Protein AF-X1JYK0-F1 (afdb_monomer)

Radius of gy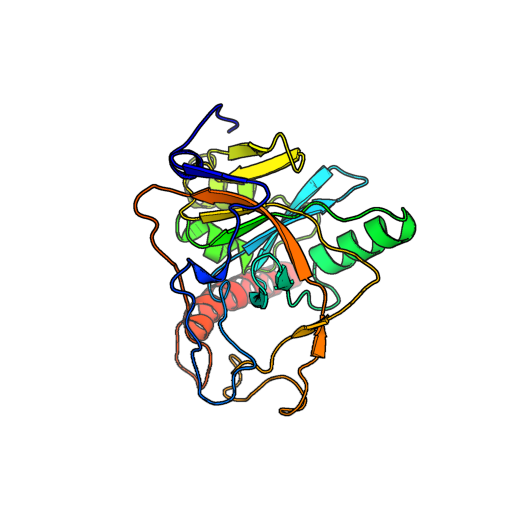ration: 17.12 Å; Cα contacts (8 Å, |Δi|>4): 524; chains: 1; bounding box: 46×38×53 Å

Mean predicted aligned error: 3.85 Å

Structure (mmCIF, N/CA/C/O backbone):
data_AF-X1JYK0-F1
#
_entry.id   AF-X1JYK0-F1
#
loop_
_atom_site.group_PDB
_atom_site.id
_atom_site.type_symbol
_atom_site.label_atom_id
_atom_site.label_alt_id
_atom_site.label_comp_id
_atom_site.label_asym_id
_atom_site.label_entity_id
_atom_site.label_seq_id
_atom_site.pdbx_PDB_ins_code
_atom_site.Cartn_x
_atom_site.Cartn_y
_atom_site.Cartn_z
_atom_site.occupancy
_atom_site.B_iso_or_equiv
_atom_site.auth_seq_id
_atom_site.auth_comp_id
_atom_site.auth_asym_id
_atom_site.auth_atom_id
_atom_site.pdbx_PDB_model_num
ATOM 1 N N . VAL A 1 1 ? -19.722 2.478 -3.191 1.00 94.94 1 VAL A N 1
ATOM 2 C CA . VAL A 1 1 ? -20.846 2.542 -2.230 1.00 94.94 1 VAL A CA 1
ATOM 3 C C . VAL A 1 1 ? -20.319 2.209 -0.849 1.00 94.94 1 VAL A C 1
ATOM 5 O O . VAL A 1 1 ? -19.571 1.251 -0.719 1.00 94.94 1 VAL A O 1
ATOM 8 N N . GLU A 1 2 ? -20.620 3.029 0.154 1.00 97.00 2 GLU A N 1
ATOM 9 C CA . GLU A 1 2 ? -20.173 2.766 1.526 1.00 97.00 2 GLU A CA 1
ATOM 10 C C . GLU A 1 2 ? -21.080 1.720 2.187 1.00 97.00 2 GLU A C 1
ATOM 12 O O . GLU A 1 2 ? -22.306 1.846 2.156 1.00 97.00 2 GLU A O 1
ATOM 17 N N . VAL A 1 3 ? -20.471 0.690 2.770 1.00 97.94 3 VAL A N 1
ATOM 18 C CA . VAL A 1 3 ? -21.125 -0.378 3.530 1.00 97.94 3 VAL A CA 1
ATOM 19 C C . VAL A 1 3 ? -20.568 -0.414 4.953 1.00 97.94 3 VAL A C 1
ATOM 21 O O . VAL A 1 3 ? -19.474 0.077 5.223 1.00 97.94 3 VAL A O 1
ATOM 24 N N . LYS A 1 4 ? -21.342 -0.971 5.889 1.00 95.81 4 LYS A N 1
ATOM 25 C CA . LYS A 1 4 ? -20.968 -1.002 7.315 1.00 95.81 4 LYS A CA 1
ATOM 26 C C . LYS A 1 4 ? -19.965 -2.100 7.667 1.00 95.81 4 LYS A C 1
ATOM 28 O O . LYS A 1 4 ? -19.311 -1.992 8.695 1.00 95.81 4 LYS A O 1
ATOM 33 N N . ASP A 1 5 ? -19.923 -3.160 6.868 1.00 95.50 5 ASP A N 1
ATOM 34 C CA . ASP A 1 5 ? -19.145 -4.372 7.113 1.00 95.50 5 ASP A CA 1
ATOM 35 C C . ASP A 1 5 ? -18.880 -5.083 5.773 1.00 95.50 5 ASP A C 1
ATOM 37 O O . ASP A 1 5 ? -19.474 -4.725 4.751 1.00 95.50 5 ASP A O 1
ATOM 41 N N . GLY A 1 6 ? -18.007 -6.086 5.767 1.00 96.25 6 GLY A N 1
ATOM 42 C CA . GLY A 1 6 ? -17.714 -6.910 4.601 1.00 96.25 6 GLY A CA 1
ATOM 43 C C . GLY A 1 6 ? -16.828 -8.110 4.933 1.00 96.25 6 GLY A C 1
ATOM 44 O O . GLY A 1 6 ? -16.271 -8.185 6.028 1.00 96.25 6 GLY A O 1
ATOM 45 N N . PRO A 1 7 ? -16.646 -9.051 3.989 1.00 97.75 7 PRO A N 1
ATOM 46 C CA . PRO A 1 7 ? -15.868 -10.269 4.226 1.00 97.75 7 PRO A CA 1
ATOM 47 C C . PRO A 1 7 ? -14.462 -10.023 4.789 1.00 97.75 7 PRO A C 1
ATOM 49 O O . PRO A 1 7 ? -13.966 -10.815 5.586 1.00 97.75 7 PRO A O 1
A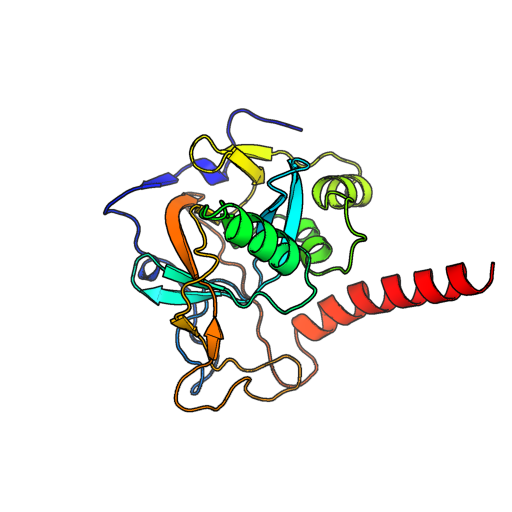TOM 52 N N . VAL A 1 8 ? -13.811 -8.916 4.414 1.00 98.12 8 VAL A N 1
ATOM 53 C CA . VAL A 1 8 ? -12.466 -8.586 4.908 1.00 98.12 8 VAL A CA 1
ATOM 54 C C . VAL A 1 8 ? -12.407 -8.370 6.427 1.00 98.12 8 VAL A C 1
ATOM 56 O O . VAL A 1 8 ? -11.336 -8.471 7.010 1.00 98.12 8 VAL A O 1
ATOM 59 N N . MET A 1 9 ? -13.533 -8.094 7.087 1.00 98.06 9 MET A N 1
ATOM 60 C CA . MET A 1 9 ? -13.602 -7.865 8.534 1.00 98.06 9 MET A CA 1
ATOM 61 C C . MET A 1 9 ? -13.903 -9.135 9.345 1.00 98.06 9 MET A C 1
ATOM 63 O O . MET A 1 9 ? -14.069 -9.051 10.562 1.00 98.06 9 MET A O 1
ATOM 67 N N . GLU A 1 10 ? -13.950 -10.319 8.720 1.00 98.31 10 GLU A N 1
ATOM 68 C CA . GLU A 1 10 ? -14.169 -11.583 9.440 1.00 98.31 10 GLU A CA 1
ATOM 69 C C . GLU A 1 10 ? -13.147 -11.823 10.565 1.00 98.31 10 GLU A C 1
ATOM 71 O O . GLU A 1 10 ? -13.486 -12.437 11.581 1.00 98.31 10 GLU A O 1
ATOM 76 N N . GLU A 1 11 ? -11.908 -11.355 10.385 1.00 98.19 11 GLU A N 1
ATOM 77 C CA . GLU A 1 11 ? -10.876 -11.305 11.415 1.00 98.19 11 GLU A CA 1
ATOM 78 C C . GLU A 1 11 ? -10.223 -9.920 11.469 1.00 98.19 11 GLU A C 1
ATOM 80 O O . GLU A 1 11 ? -9.710 -9.408 10.473 1.00 98.19 11 GLU A O 1
ATOM 85 N N . VAL A 1 12 ? -10.190 -9.348 12.674 1.00 98.44 12 VAL A N 1
ATOM 86 C CA . VAL A 1 12 ? -9.528 -8.076 12.980 1.00 98.44 12 VAL A CA 1
ATOM 87 C C . VAL A 1 12 ? -8.393 -8.345 13.964 1.00 98.44 12 VAL A C 1
ATOM 89 O O . VAL A 1 12 ? -8.617 -8.830 15.076 1.00 98.44 12 VAL A O 1
ATOM 92 N N . ILE A 1 13 ? -7.162 -8.060 13.549 1.00 98.38 13 ILE A N 1
ATOM 93 C CA . ILE A 1 13 ? -5.941 -8.310 14.321 1.00 98.38 13 ILE A CA 1
ATOM 94 C C . ILE A 1 13 ? -5.276 -6.967 14.613 1.00 98.38 13 ILE A C 1
ATOM 96 O O . ILE A 1 13 ? -4.903 -6.247 13.692 1.00 98.38 13 ILE A O 1
ATOM 100 N N . GLU A 1 14 ? -5.096 -6.632 15.889 1.00 96.50 14 GLU A N 1
ATOM 101 C CA . GLU A 1 14 ? -4.597 -5.322 16.323 1.00 96.50 14 GLU A CA 1
ATOM 102 C C . GLU A 1 14 ? -3.468 -5.436 17.355 1.00 96.50 14 GLU A C 1
ATOM 104 O O . GLU A 1 14 ? -3.300 -6.450 18.045 1.00 96.50 14 GLU A O 1
ATOM 109 N N . GLY A 1 15 ? -2.702 -4.350 17.484 1.00 89.44 15 GLY A N 1
ATOM 110 C CA . GLY A 1 15 ? -1.754 -4.154 18.576 1.00 89.44 15 GLY A CA 1
ATOM 111 C C . GLY A 1 15 ? -0.583 -5.135 18.540 1.00 89.44 15 GLY A C 1
ATOM 112 O O . GLY A 1 15 ? 0.180 -5.191 17.575 1.00 89.44 15 GLY A O 1
ATOM 113 N N . GLU A 1 16 ? -0.380 -5.878 19.626 1.00 94.19 16 GLU A N 1
ATOM 114 C CA . GLU A 1 16 ? 0.717 -6.849 19.752 1.00 94.19 16 GLU A CA 1
ATOM 115 C C . GLU A 1 16 ? 0.494 -8.132 18.950 1.00 94.19 16 GLU A C 1
ATOM 117 O O . GLU A 1 16 ? 1.460 -8.824 18.652 1.00 94.19 16 GLU A O 1
ATOM 122 N N . LYS A 1 17 ? -0.750 -8.421 18.550 1.00 97.44 17 LYS A N 1
ATOM 123 C CA . LYS A 1 17 ? -1.087 -9.627 17.781 1.00 97.44 17 LYS A CA 1
ATOM 124 C C . LYS A 1 17 ? -0.741 -9.515 16.297 1.00 97.44 17 LYS A C 1
ATOM 126 O O . LYS A 1 17 ? -0.772 -10.520 15.598 1.00 97.44 17 LYS A O 1
ATOM 131 N N . VAL A 1 18 ? -0.461 -8.308 15.803 1.00 98.31 18 VAL A N 1
ATOM 132 C CA . VAL A 1 18 ? -0.044 -8.105 14.412 1.00 98.31 18 VAL A CA 1
ATOM 133 C C . VAL A 1 18 ? 1.342 -8.706 14.216 1.00 98.31 18 VAL A C 1
ATOM 135 O O . VAL A 1 18 ? 2.300 -8.269 14.856 1.00 98.31 18 VAL A O 1
ATOM 138 N N . ASN A 1 19 ? 1.429 -9.667 13.299 1.00 98.50 19 ASN A N 1
ATOM 139 C CA . ASN A 1 19 ? 2.679 -10.260 12.857 1.00 98.50 19 ASN A CA 1
ATOM 140 C C . ASN A 1 19 ? 2.635 -10.560 11.350 1.00 98.50 19 ASN A C 1
ATOM 142 O O . ASN A 1 19 ? 1.937 -11.464 10.893 1.00 98.50 19 ASN A O 1
ATOM 146 N N . LEU A 1 20 ? 3.409 -9.815 10.561 1.00 98.44 20 LEU A N 1
ATOM 147 C CA . LEU A 1 20 ? 3.489 -9.996 9.112 1.00 98.44 20 LEU A CA 1
ATOM 148 C C . LEU A 1 20 ? 4.107 -11.340 8.705 1.00 98.44 20 LEU A C 1
ATOM 150 O O . LEU A 1 20 ? 3.857 -11.808 7.594 1.00 98.44 20 LEU A O 1
ATOM 154 N N . PHE A 1 21 ? 4.870 -11.994 9.586 1.00 98.00 21 PHE A N 1
ATOM 155 C CA . PHE A 1 21 ? 5.428 -13.318 9.308 1.00 98.00 21 PHE A CA 1
ATOM 156 C C . PHE A 1 21 ? 4.392 -14.448 9.335 1.00 98.00 21 PHE A C 1
ATOM 158 O O . PHE A 1 21 ? 4.719 -15.549 8.890 1.00 98.00 21 PHE A O 1
ATOM 165 N N . ASP A 1 22 ? 3.166 -14.182 9.799 1.00 96.81 22 ASP A N 1
ATOM 166 C CA . ASP A 1 22 ? 2.062 -15.150 9.786 1.00 96.81 22 ASP A CA 1
ATOM 167 C C . ASP A 1 22 ? 1.466 -15.337 8.379 1.00 96.81 22 ASP A C 1
ATOM 169 O O . ASP A 1 22 ? 0.736 -16.299 8.130 1.00 96.81 22 ASP A O 1
ATOM 173 N N . PHE A 1 23 ? 1.764 -14.429 7.441 1.00 97.06 23 PHE A N 1
ATOM 174 C CA . PHE A 1 23 ? 1.314 -14.530 6.054 1.00 97.06 23 PHE A CA 1
ATOM 175 C C . PHE A 1 23 ? 2.283 -15.371 5.215 1.00 97.06 23 PHE A C 1
ATOM 177 O O . PHE A 1 23 ? 3.501 -15.287 5.399 1.00 97.06 23 PHE A O 1
ATOM 184 N N . PRO A 1 24 ? 1.781 -16.132 4.223 1.00 96.12 24 PRO A N 1
ATOM 185 C CA . PRO A 1 24 ? 2.601 -16.987 3.365 1.00 96.12 24 PRO A CA 1
ATOM 186 C C . PRO A 1 24 ? 3.347 -16.184 2.280 1.00 96.12 24 PRO A C 1
ATOM 188 O O . PRO A 1 24 ? 3.445 -16.622 1.137 1.00 96.12 24 PRO A O 1
ATOM 191 N N . ALA A 1 25 ? 3.860 -15.000 2.624 1.00 96.88 25 ALA A N 1
ATOM 192 C CA . ALA A 1 25 ? 4.597 -14.132 1.718 1.00 96.88 25 ALA A CA 1
ATOM 193 C C . ALA A 1 25 ? 5.898 -14.824 1.268 1.00 96.88 25 ALA A C 1
ATOM 195 O O . ALA A 1 25 ? 6.762 -15.112 2.109 1.00 96.88 25 ALA A O 1
ATOM 196 N N . PRO A 1 26 ? 6.067 -15.105 -0.033 1.00 94.81 26 PRO A N 1
ATOM 197 C CA . PRO A 1 26 ? 7.236 -15.814 -0.519 1.00 94.81 26 PRO A CA 1
ATOM 198 C C . PRO A 1 26 ? 8.451 -14.887 -0.608 1.00 94.81 26 PRO A C 1
ATOM 200 O O . PRO A 1 26 ? 8.347 -13.673 -0.796 1.00 94.81 26 PRO A O 1
ATOM 203 N N . GLN A 1 27 ? 9.628 -15.494 -0.512 1.00 94.81 27 GLN A N 1
ATOM 204 C CA . GLN A 1 27 ? 10.824 -14.967 -1.152 1.00 94.81 27 GLN A CA 1
ATOM 205 C C . GLN A 1 27 ? 10.874 -15.604 -2.543 1.00 94.81 27 GLN A C 1
ATOM 207 O O . GLN A 1 27 ? 10.975 -16.827 -2.641 1.00 94.81 27 GLN A O 1
ATOM 212 N N . PHE A 1 28 ? 10.729 -14.811 -3.605 1.00 91.50 28 PHE A N 1
ATOM 213 C CA . PHE A 1 28 ? 10.549 -15.349 -4.956 1.00 91.50 28 PHE A CA 1
ATOM 214 C C . PHE A 1 28 ? 11.857 -15.870 -5.542 1.00 91.50 28 PHE A C 1
ATOM 216 O O . PHE A 1 28 ? 11.866 -16.900 -6.216 1.00 91.50 28 PHE A O 1
ATOM 223 N N . TYR A 1 29 ? 12.962 -15.180 -5.260 1.00 91.69 29 TYR A N 1
ATOM 224 C CA . TYR A 1 29 ? 14.260 -15.486 -5.836 1.00 91.69 29 TYR A CA 1
ATOM 225 C C . TYR A 1 29 ? 15.397 -15.472 -4.804 1.00 91.69 29 TYR A C 1
ATOM 227 O O . TYR A 1 29 ? 15.330 -14.762 -3.794 1.00 91.69 29 TYR A O 1
ATOM 235 N N . PRO A 1 30 ? 16.501 -16.203 -5.067 1.00 91.06 30 PRO A N 1
ATOM 236 C CA . PRO A 1 30 ? 17.581 -16.376 -4.095 1.00 91.06 30 PRO A CA 1
ATOM 237 C C . PRO A 1 30 ? 18.239 -15.083 -3.605 1.00 91.06 30 PRO A C 1
ATOM 239 O O . PRO A 1 30 ? 18.709 -15.048 -2.472 1.00 91.06 30 PRO A O 1
ATOM 242 N N . GLN A 1 31 ? 18.300 -14.037 -4.439 1.00 91.06 31 GLN A N 1
ATOM 243 C CA . GLN A 1 31 ? 18.947 -12.768 -4.075 1.00 91.06 31 GLN A CA 1
ATOM 244 C C . GLN A 1 31 ? 17.958 -11.679 -3.657 1.00 91.06 31 GLN A C 1
ATOM 246 O O . GLN A 1 31 ? 18.392 -10.550 -3.458 1.00 91.06 31 GLN A O 1
ATOM 251 N N . ASP A 1 32 ? 16.661 -11.978 -3.535 1.00 92.44 32 ASP A N 1
ATOM 252 C CA . ASP A 1 32 ? 15.701 -11.017 -2.989 1.00 92.44 32 ASP A CA 1
ATOM 253 C C . ASP A 1 32 ? 16.114 -10.606 -1.567 1.00 92.44 32 ASP A C 1
ATOM 255 O O . ASP A 1 32 ? 16.611 -11.418 -0.787 1.00 92.44 32 ASP A O 1
ATOM 259 N N . GLY A 1 33 ? 15.868 -9.347 -1.204 1.00 92.00 33 GLY A N 1
ATOM 260 C CA . GLY A 1 33 ? 16.187 -8.812 0.122 1.00 92.00 33 GLY A CA 1
ATOM 261 C C . GLY A 1 33 ? 15.403 -9.462 1.266 1.00 92.00 33 GLY A C 1
ATOM 262 O O . GLY A 1 33 ? 15.735 -9.249 2.430 1.00 92.00 33 GLY A O 1
ATOM 263 N N . GLY A 1 34 ? 14.360 -10.235 0.951 1.00 93.94 34 GLY A N 1
ATOM 264 C CA . GLY A 1 34 ? 13.536 -10.960 1.909 1.00 93.94 34 GLY A CA 1
ATOM 265 C C . GLY A 1 34 ? 12.216 -11.428 1.298 1.00 93.94 34 GLY A C 1
ATOM 266 O O . GLY A 1 34 ? 12.092 -11.575 0.084 1.00 93.94 34 GLY A O 1
ATOM 267 N N . ARG A 1 35 ? 11.221 -11.654 2.160 1.00 97.00 35 ARG A N 1
ATOM 268 C CA . ARG A 1 35 ? 9.859 -12.032 1.760 1.00 97.00 35 ARG A CA 1
ATOM 269 C C . ARG A 1 35 ? 9.071 -10.807 1.306 1.00 97.00 35 ARG A C 1
ATOM 271 O O . ARG A 1 35 ? 9.114 -9.774 1.972 1.00 97.00 35 ARG A O 1
ATOM 278 N N . PHE A 1 36 ? 8.324 -10.929 0.215 1.00 96.62 36 PHE A N 1
ATOM 279 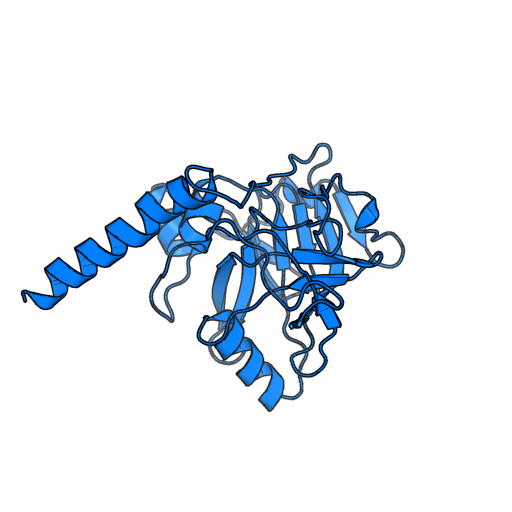C CA . PHE A 1 36 ? 7.514 -9.844 -0.336 1.00 96.62 36 PHE A CA 1
ATOM 280 C C . PHE A 1 36 ? 6.029 -10.125 -0.137 1.00 96.62 36 PHE A C 1
ATOM 282 O O . PHE A 1 36 ? 5.467 -11.033 -0.744 1.00 96.62 36 PHE A O 1
ATOM 289 N N . ILE A 1 37 ? 5.400 -9.332 0.733 1.00 97.38 37 ILE A N 1
ATOM 290 C CA . ILE A 1 37 ? 3.967 -9.431 1.029 1.00 97.38 37 ILE A CA 1
ATOM 291 C C . ILE A 1 37 ? 3.112 -8.793 -0.067 1.00 97.38 37 ILE A C 1
ATOM 293 O O . ILE A 1 37 ? 1.975 -9.199 -0.275 1.00 97.38 37 ILE A O 1
ATOM 297 N N . GLY A 1 38 ? 3.666 -7.813 -0.783 1.00 95.50 38 GLY A N 1
ATOM 298 C CA . GLY A 1 38 ? 2.991 -7.143 -1.884 1.00 95.50 38 GLY A CA 1
ATOM 299 C C . GLY A 1 38 ? 3.812 -7.239 -3.155 1.00 95.50 38 GLY A C 1
ATOM 300 O O . GLY A 1 38 ? 4.729 -6.451 -3.353 1.00 95.50 38 GLY A O 1
ATOM 301 N N . THR A 1 39 ? 3.481 -8.180 -4.033 1.00 93.69 39 THR A N 1
ATOM 302 C CA . THR A 1 39 ? 3.882 -8.105 -5.449 1.00 93.69 39 THR A CA 1
ATOM 303 C C . THR A 1 39 ? 2.674 -7.881 -6.348 1.00 93.69 39 THR A C 1
ATOM 305 O O . THR A 1 39 ? 2.777 -7.158 -7.332 1.00 93.69 39 THR A O 1
ATOM 308 N N . ALA A 1 40 ? 1.514 -8.428 -5.973 1.00 92.88 40 ALA A N 1
ATOM 309 C CA . ALA A 1 40 ? 0.221 -8.186 -6.605 1.00 92.88 40 ALA A CA 1
ATOM 310 C C . ALA A 1 40 ? -0.744 -7.512 -5.612 1.00 92.88 40 ALA A C 1
ATOM 312 O O . ALA A 1 40 ? -1.781 -8.058 -5.237 1.00 92.88 40 ALA A O 1
ATOM 313 N N . ALA A 1 41 ? -0.337 -6.341 -5.125 1.00 95.88 41 ALA A N 1
ATOM 314 C CA . ALA A 1 41 ? -1.022 -5.585 -4.084 1.00 95.88 41 ALA A CA 1
ATOM 315 C C . ALA A 1 41 ? -1.052 -4.097 -4.436 1.00 95.88 41 ALA A C 1
ATOM 317 O O . ALA A 1 41 ? -0.196 -3.615 -5.181 1.00 95.88 41 ALA A O 1
ATOM 318 N N . PHE A 1 42 ? -1.994 -3.358 -3.859 1.00 97.75 42 PHE A N 1
ATOM 319 C CA . PHE A 1 42 ? -2.058 -1.906 -4.006 1.00 97.75 42 PHE A CA 1
ATOM 320 C C . PHE A 1 42 ? -2.121 -1.203 -2.657 1.00 97.75 42 PHE A C 1
ATOM 322 O O . PHE A 1 42 ? -2.599 -1.750 -1.668 1.00 97.75 42 PHE A O 1
ATOM 329 N N . LEU A 1 43 ? -1.592 0.014 -2.618 1.00 98.62 43 LEU A N 1
ATOM 330 C CA . LEU A 1 43 ? -1.615 0.906 -1.475 1.00 98.62 43 LEU A CA 1
ATOM 331 C C . LEU A 1 43 ? -2.705 1.949 -1.690 1.00 98.62 43 LEU A C 1
ATOM 333 O O . LEU A 1 43 ? -2.702 2.657 -2.697 1.00 98.62 43 LEU A O 1
ATOM 337 N N . ILE A 1 44 ? -3.593 2.056 -0.715 1.00 98.75 44 ILE A N 1
ATOM 338 C CA . ILE A 1 44 ? -4.576 3.121 -0.610 1.00 98.75 44 ILE A CA 1
ATOM 339 C C . ILE A 1 44 ? -3.934 4.256 0.177 1.00 98.75 44 ILE A C 1
ATOM 341 O O . ILE A 1 44 ? -3.476 4.058 1.305 1.00 98.75 44 ILE A O 1
ATOM 345 N N . THR A 1 45 ? -3.918 5.440 -0.420 1.00 98.50 45 THR A N 1
ATOM 346 C CA . THR A 1 45 ? -3.508 6.697 0.213 1.00 98.50 45 THR A CA 1
ATOM 347 C C . THR A 1 45 ? -4.550 7.768 -0.073 1.00 98.50 45 THR A C 1
ATOM 349 O O . THR A 1 45 ? -5.385 7.615 -0.967 1.00 98.50 45 THR A O 1
ATOM 352 N N . GLN A 1 46 ? -4.511 8.863 0.679 1.00 98.19 46 GLN A N 1
ATOM 353 C CA . GLN A 1 46 ? -5.409 9.990 0.471 1.00 98.19 46 GLN A CA 1
ATOM 354 C C . GLN A 1 46 ? -4.625 11.297 0.471 1.00 98.19 46 GLN A C 1
ATOM 356 O O . GLN A 1 46 ? -3.718 11.478 1.278 1.00 98.19 46 GLN A O 1
ATOM 361 N N . ASP A 1 47 ? -4.978 12.210 -0.428 1.00 98.00 47 ASP A N 1
ATOM 362 C CA . ASP A 1 47 ? -4.447 13.563 -0.411 1.00 98.00 47 ASP A CA 1
ATOM 363 C C . ASP A 1 47 ? -4.927 14.306 0.852 1.00 98.00 47 ASP A C 1
ATOM 365 O O . ASP A 1 47 ? -6.140 14.396 1.074 1.00 98.00 47 ASP A O 1
ATOM 369 N N . PRO A 1 48 ? -4.021 14.862 1.679 1.00 97.62 48 PRO A N 1
ATOM 370 C CA . PRO A 1 48 ? -4.401 15.486 2.945 1.00 97.62 48 PRO A CA 1
ATOM 371 C C . PRO A 1 48 ? -5.140 16.821 2.786 1.00 97.62 48 PRO A C 1
ATOM 373 O O . PRO A 1 48 ? -5.691 17.321 3.766 1.00 97.62 48 PRO A O 1
ATOM 376 N N . GLU A 1 49 ? -5.115 17.426 1.597 1.00 96.69 49 GLU A N 1
ATOM 377 C CA . GLU A 1 49 ? -5.724 18.729 1.322 1.00 96.69 49 GLU A CA 1
ATOM 378 C C . GLU A 1 49 ? -7.073 18.573 0.617 1.00 96.69 49 GLU A C 1
ATOM 380 O O . GLU A 1 49 ? -8.026 19.269 0.963 1.00 96.69 49 GLU A O 1
ATOM 385 N N . THR A 1 50 ? -7.168 17.658 -0.354 1.00 96.50 50 THR A N 1
ATOM 386 C CA . THR A 1 50 ? -8.373 17.499 -1.188 1.00 96.50 50 THR A CA 1
ATOM 387 C C . THR A 1 50 ? -9.249 16.311 -0.796 1.00 96.50 50 THR A C 1
ATOM 389 O O . THR A 1 50 ? -10.414 16.257 -1.184 1.00 96.50 50 THR A O 1
ATOM 392 N N . GLY A 1 51 ? -8.715 15.342 -0.046 1.00 95.56 51 GLY A N 1
ATOM 393 C CA . GLY A 1 51 ? -9.400 14.077 0.234 1.00 95.56 51 GLY A CA 1
ATOM 394 C C . GLY A 1 51 ? -9.429 13.104 -0.954 1.00 95.56 51 GLY A C 1
ATOM 395 O O . GLY A 1 51 ? -10.069 12.051 -0.863 1.00 95.56 51 GLY A O 1
ATOM 396 N N . TRP A 1 52 ? -8.738 13.424 -2.056 1.00 96.88 52 TRP A N 1
ATOM 397 C CA . TRP A 1 52 ? -8.617 12.551 -3.226 1.00 96.88 52 TRP A CA 1
ATOM 398 C C . TRP A 1 52 ? -7.973 11.215 -2.843 1.00 96.88 52 TRP A C 1
ATOM 400 O O . TRP A 1 52 ? -6.928 11.178 -2.196 1.00 96.88 52 TRP A O 1
ATOM 410 N N . THR A 1 53 ? -8.622 10.116 -3.220 1.00 97.06 53 THR A N 1
ATOM 411 C CA . THR A 1 53 ? -8.150 8.754 -2.952 1.00 97.06 53 THR A CA 1
ATOM 412 C C . THR A 1 53 ? -7.259 8.284 -4.095 1.00 97.06 53 THR A C 1
ATOM 414 O O . THR A 1 53 ? -7.605 8.489 -5.250 1.00 97.06 53 THR A O 1
ATOM 417 N N . ASN A 1 54 ? -6.135 7.653 -3.760 1.00 97.81 54 ASN A N 1
ATOM 418 C CA . ASN A 1 54 ? -5.241 7.011 -4.719 1.00 97.81 54 ASN A CA 1
ATOM 419 C C . ASN A 1 54 ? -5.097 5.523 -4.389 1.00 97.81 54 ASN A C 1
ATOM 421 O O . ASN A 1 54 ? -4.748 5.177 -3.256 1.00 97.81 54 ASN A O 1
ATOM 425 N N . LEU A 1 55 ? -5.287 4.665 -5.391 1.00 97.75 55 LEU A N 1
ATOM 426 C CA . LEU A 1 55 ? -4.955 3.239 -5.355 1.00 97.75 55 LEU A CA 1
ATOM 427 C C . LEU A 1 55 ? -3.737 2.993 -6.247 1.00 97.75 55 LEU A C 1
ATOM 429 O O . LEU A 1 55 ? -3.855 2.847 -7.459 1.00 97.75 55 LEU A O 1
ATOM 433 N N . GLY A 1 56 ? -2.552 2.901 -5.644 1.00 96.62 56 GLY A N 1
ATOM 434 C CA . GLY A 1 56 ? -1.307 2.695 -6.386 1.00 96.62 56 GLY A CA 1
ATOM 435 C C . GLY A 1 56 ? -0.687 1.324 -6.143 1.00 96.62 56 GLY A C 1
ATOM 436 O O . GLY A 1 56 ? -0.523 0.897 -5.004 1.00 96.62 56 GLY A O 1
ATOM 437 N N . THR A 1 57 ? -0.276 0.637 -7.204 1.00 95.69 57 THR A N 1
ATOM 438 C CA . THR A 1 57 ? 0.474 -0.625 -7.095 1.00 95.69 57 THR A CA 1
ATOM 439 C C . THR A 1 57 ? 1.936 -0.347 -6.759 1.00 95.69 57 THR A C 1
ATOM 441 O O . THR A 1 57 ? 2.664 0.247 -7.558 1.00 95.69 57 THR A O 1
ATOM 444 N N . TYR A 1 58 ? 2.379 -0.804 -5.588 1.00 95.19 58 TYR A N 1
ATOM 445 C CA . TYR A 1 58 ? 3.759 -0.678 -5.118 1.00 95.19 58 TYR A CA 1
ATOM 446 C C . TYR A 1 58 ? 4.206 -2.000 -4.513 1.00 95.19 58 TYR A C 1
ATOM 448 O O . TYR A 1 58 ? 3.457 -2.617 -3.754 1.00 95.19 58 TYR A O 1
ATOM 456 N N . ARG A 1 59 ? 5.438 -2.423 -4.811 1.00 94.25 59 ARG A N 1
ATOM 457 C CA . ARG A 1 59 ? 5.987 -3.621 -4.174 1.00 94.25 59 ARG A CA 1
ATOM 458 C C . ARG A 1 59 ? 6.199 -3.393 -2.678 1.00 94.25 59 ARG A C 1
ATOM 460 O O . ARG A 1 59 ? 6.544 -2.278 -2.267 1.00 94.25 59 ARG A O 1
ATOM 467 N N . MET A 1 60 ? 6.019 -4.454 -1.894 1.00 97.38 60 MET A N 1
ATOM 468 C CA . MET A 1 60 ? 6.107 -4.409 -0.439 1.00 97.38 60 MET A CA 1
ATOM 469 C C . MET A 1 60 ? 6.910 -5.578 0.135 1.00 97.38 60 MET A C 1
ATOM 471 O O . MET A 1 60 ? 6.470 -6.727 0.060 1.00 97.38 60 MET A O 1
ATOM 475 N N . GLN A 1 61 ? 8.064 -5.287 0.736 1.00 97.31 61 GLN A N 1
ATOM 476 C CA . GLN A 1 61 ? 8.899 -6.264 1.444 1.00 97.31 61 GLN A CA 1
ATOM 477 C C . GLN A 1 61 ? 8.513 -6.328 2.924 1.00 97.31 61 GLN A C 1
ATOM 479 O O . GLN A 1 61 ? 8.359 -5.289 3.555 1.00 97.31 61 GLN A O 1
ATOM 484 N N . ILE A 1 62 ? 8.441 -7.514 3.523 1.00 98.25 62 ILE A N 1
ATOM 485 C CA . ILE A 1 62 ? 8.369 -7.648 4.985 1.00 98.25 62 ILE A CA 1
ATOM 486 C C . ILE A 1 62 ? 9.743 -7.306 5.576 1.00 98.25 62 ILE A C 1
ATOM 488 O O . ILE A 1 62 ? 10.723 -8.002 5.302 1.00 98.25 62 ILE A O 1
ATOM 492 N N . LEU A 1 63 ? 9.814 -6.243 6.380 1.00 97.50 63 LEU A N 1
ATOM 493 C CA . LEU A 1 63 ? 11.041 -5.811 7.061 1.00 97.50 63 LEU A CA 1
ATOM 494 C C . LEU A 1 63 ? 11.142 -6.374 8.484 1.00 97.50 63 LEU A C 1
ATOM 496 O O . LEU A 1 63 ? 12.244 -6.639 8.956 1.00 97.50 63 LEU A O 1
ATOM 500 N N . ASP A 1 64 ? 10.001 -6.525 9.155 1.00 97.88 64 ASP A N 1
ATOM 501 C CA . ASP A 1 64 ? 9.832 -7.109 10.491 1.00 97.88 64 ASP A CA 1
ATOM 502 C C . ASP A 1 64 ? 8.350 -7.472 10.717 1.00 97.88 64 ASP A C 1
ATOM 504 O O . ASP A 1 64 ? 7.540 -7.397 9.790 1.00 97.88 64 ASP A O 1
ATOM 508 N N . GLU A 1 65 ? 7.983 -7.855 11.942 1.00 98.19 65 GLU A N 1
ATOM 509 C CA . GLU A 1 65 ? 6.636 -8.279 12.339 1.00 98.19 65 GLU A CA 1
ATOM 510 C C . GLU A 1 65 ? 5.554 -7.232 12.041 1.00 98.19 65 GLU A C 1
ATOM 512 O O . GLU A 1 65 ? 4.383 -7.590 11.935 1.00 98.19 65 GLU A O 1
ATOM 517 N N . LYS A 1 66 ? 5.900 -5.943 11.931 1.00 98.12 66 LYS A N 1
ATOM 518 C CA . LYS A 1 66 ? 4.920 -4.848 11.805 1.00 98.12 66 LYS A CA 1
ATOM 519 C C . LYS A 1 66 ? 5.233 -3.860 10.690 1.00 98.12 66 LYS A C 1
ATOM 521 O O . LYS A 1 66 ? 4.494 -2.899 10.509 1.00 98.12 66 LYS A O 1
ATOM 526 N N . SER A 1 67 ? 6.298 -4.078 9.929 1.00 98.06 67 SER A N 1
ATOM 527 C CA . SER A 1 67 ? 6.762 -3.119 8.930 1.00 98.06 67 SER A CA 1
ATOM 528 C C . SER A 1 67 ? 6.840 -3.753 7.553 1.00 98.06 67 SER A C 1
ATOM 530 O O . SER A 1 67 ? 7.605 -4.695 7.334 1.00 98.06 67 SER A O 1
ATOM 532 N N . ALA A 1 68 ? 6.108 -3.179 6.600 1.00 98.38 68 ALA A N 1
ATOM 533 C CA . ALA A 1 68 ? 6.212 -3.523 5.188 1.00 98.38 68 ALA A CA 1
ATOM 534 C C . ALA A 1 68 ? 6.900 -2.379 4.427 1.00 98.38 68 ALA A C 1
ATOM 536 O O . ALA A 1 68 ? 6.350 -1.289 4.322 1.00 98.38 68 ALA A O 1
ATOM 537 N N . GLY A 1 69 ? 8.112 -2.588 3.915 1.00 97.56 69 GLY A N 1
ATOM 538 C CA . GLY A 1 69 ? 8.838 -1.605 3.110 1.00 97.56 69 GLY A CA 1
ATOM 539 C C . GLY A 1 69 ? 8.132 -1.392 1.780 1.00 97.56 69 GLY A C 1
ATOM 540 O O . GLY A 1 69 ? 7.969 -2.352 1.046 1.00 97.56 69 GLY A O 1
ATOM 541 N N . VAL A 1 70 ? 7.722 -0.164 1.466 1.00 97.19 70 VAL A N 1
ATOM 542 C CA . VAL A 1 70 ? 6.919 0.171 0.283 1.00 97.19 70 VAL A CA 1
ATOM 543 C C . VAL A 1 70 ? 7.760 0.960 -0.709 1.00 97.19 70 VAL A C 1
ATOM 545 O O . VAL A 1 70 ? 8.279 2.034 -0.389 1.00 97.19 70 VAL A O 1
ATOM 548 N N . GLN A 1 71 ? 7.858 0.472 -1.945 1.00 94.69 71 GLN A N 1
ATOM 549 C CA . GLN A 1 71 ? 8.598 1.173 -2.988 1.00 94.69 71 GLN A CA 1
ATOM 550 C C . GLN A 1 71 ? 7.726 2.205 -3.714 1.00 94.69 71 GLN A C 1
ATOM 552 O O . GLN A 1 71 ? 7.284 1.991 -4.841 1.00 94.69 71 GLN A O 1
ATOM 557 N N . ILE A 1 72 ? 7.533 3.369 -3.098 1.00 95.56 72 ILE A N 1
ATOM 558 C CA . ILE A 1 72 ? 6.922 4.515 -3.779 1.00 95.56 72 ILE A CA 1
ATOM 559 C C . ILE A 1 72 ? 7.964 5.129 -4.731 1.00 95.56 72 ILE A C 1
ATOM 561 O O . ILE A 1 72 ? 9.064 5.517 -4.324 1.00 95.56 72 ILE A O 1
ATOM 565 N N . ILE A 1 73 ? 7.655 5.148 -6.030 1.00 90.81 73 ILE A N 1
ATOM 566 C CA . ILE A 1 73 ? 8.525 5.714 -7.071 1.00 90.81 73 ILE A CA 1
ATOM 567 C C . ILE A 1 73 ? 8.223 7.207 -7.223 1.00 90.81 73 ILE A C 1
ATOM 569 O O . ILE A 1 73 ? 7.059 7.605 -7.228 1.00 90.81 73 ILE A O 1
ATOM 573 N N . LYS A 1 74 ? 9.274 8.015 -7.406 1.00 92.06 74 LYS A N 1
ATOM 574 C CA . LYS A 1 74 ? 9.145 9.458 -7.637 1.00 92.06 74 LYS A CA 1
ATOM 575 C C . LYS A 1 74 ? 8.196 9.771 -8.794 1.00 92.06 74 LYS A C 1
ATOM 577 O O . LYS A 1 74 ? 8.278 9.137 -9.847 1.00 92.06 74 LYS A O 1
ATOM 582 N N . GLY A 1 75 ? 7.334 10.765 -8.603 1.00 93.69 75 GLY A N 1
ATOM 583 C CA . GLY A 1 75 ? 6.349 11.200 -9.597 1.00 93.69 75 GLY A CA 1
ATOM 584 C C . GLY A 1 75 ? 5.085 10.339 -9.678 1.00 93.69 75 GLY A C 1
ATOM 585 O O . GLY A 1 75 ? 4.270 10.545 -10.574 1.00 93.69 75 GLY A O 1
ATOM 586 N N . LYS A 1 76 ? 4.901 9.367 -8.776 1.00 95.19 76 LYS A N 1
ATOM 587 C CA . LYS A 1 76 ? 3.612 8.681 -8.591 1.00 95.19 76 LYS A CA 1
ATOM 588 C C . LYS A 1 76 ? 2.715 9.487 -7.653 1.00 95.19 76 LYS A C 1
ATOM 590 O O . LYS A 1 76 ? 3.211 10.243 -6.829 1.00 95.19 76 LYS A O 1
ATOM 595 N N . HIS A 1 77 ? 1.401 9.293 -7.722 1.00 97.25 77 HIS A N 1
ATOM 596 C CA . HIS A 1 77 ? 0.447 10.023 -6.878 1.00 97.25 77 HIS A CA 1
ATOM 597 C C . HIS A 1 77 ? 0.780 9.941 -5.380 1.00 97.25 77 HIS A C 1
ATOM 599 O O . HIS A 1 77 ? 0.862 10.975 -4.721 1.00 97.25 77 HIS A O 1
ATOM 605 N N . ALA A 1 78 ? 1.099 8.747 -4.865 1.00 97.50 78 ALA A N 1
ATOM 606 C CA . ALA A 1 78 ? 1.509 8.594 -3.470 1.00 97.50 78 ALA A CA 1
ATOM 607 C C . ALA A 1 78 ? 2.810 9.347 -3.116 1.00 97.50 78 ALA A C 1
ATOM 609 O O . ALA A 1 78 ? 2.954 9.761 -1.975 1.00 97.50 78 ALA A O 1
ATOM 610 N N . ASP A 1 79 ? 3.736 9.571 -4.061 1.00 97.69 79 ASP A N 1
ATOM 611 C CA . ASP A 1 79 ? 4.949 10.386 -3.843 1.00 97.69 79 ASP A CA 1
ATOM 612 C C . ASP A 1 79 ? 4.585 11.863 -3.637 1.00 97.69 79 ASP A C 1
ATOM 614 O O . ASP A 1 79 ? 5.048 12.502 -2.694 1.00 97.69 79 ASP A O 1
ATOM 618 N N . PHE A 1 80 ? 3.677 12.391 -4.464 1.00 97.50 80 PHE A N 1
ATOM 619 C CA . PHE A 1 80 ? 3.170 13.754 -4.295 1.00 97.50 80 PHE A CA 1
ATOM 620 C C . PHE A 1 80 ? 2.418 13.924 -2.971 1.00 97.50 80 PHE A C 1
ATOM 622 O O . PHE A 1 80 ? 2.631 14.917 -2.272 1.00 97.50 80 PHE A O 1
ATOM 629 N N . MET A 1 81 ? 1.584 12.948 -2.595 1.00 98.00 81 MET A N 1
ATOM 630 C CA . MET A 1 81 ? 0.883 12.948 -1.306 1.00 98.00 81 MET A CA 1
ATOM 631 C C . MET A 1 81 ? 1.873 12.882 -0.133 1.00 98.00 81 MET A C 1
ATOM 633 O O . MET A 1 81 ? 1.749 13.660 0.814 1.00 98.00 81 MET A O 1
ATOM 637 N N . LEU A 1 82 ? 2.901 12.030 -0.218 1.00 97.94 82 LEU A N 1
ATOM 638 C CA . LEU A 1 82 ? 3.951 11.903 0.798 1.00 97.94 82 LEU A CA 1
ATOM 639 C C . LEU A 1 82 ? 4.638 13.251 1.066 1.00 97.94 82 LEU A C 1
ATOM 641 O O . LEU A 1 82 ? 4.812 13.643 2.220 1.00 97.94 82 LEU A O 1
ATOM 645 N N . GLU A 1 83 ? 4.973 14.002 0.013 1.00 98.12 83 GLU A N 1
ATOM 646 C CA . GLU A 1 83 ? 5.587 15.328 0.143 1.00 98.12 83 GLU A CA 1
ATOM 647 C C . GLU A 1 83 ? 4.650 16.364 0.789 1.00 98.12 83 GLU A C 1
ATOM 649 O O . GLU A 1 83 ? 5.119 17.249 1.511 1.00 98.12 83 GLU A O 1
ATOM 654 N N . LYS A 1 84 ? 3.327 16.258 0.604 1.00 98.38 84 LYS A N 1
ATOM 655 C CA . LYS A 1 84 ? 2.358 17.096 1.334 1.00 98.38 84 LYS A CA 1
ATOM 656 C C . LYS A 1 84 ? 2.343 16.754 2.826 1.00 98.38 84 LYS A C 1
ATOM 658 O O . LYS A 1 84 ? 2.529 17.646 3.654 1.00 98.38 84 LYS A O 1
ATOM 663 N N . TYR A 1 85 ? 2.231 15.472 3.177 1.00 98.56 85 TYR A N 1
ATOM 664 C CA . TYR A 1 85 ? 2.293 15.014 4.574 1.00 98.56 85 TYR A CA 1
ATOM 665 C C . TYR A 1 85 ? 3.599 15.420 5.266 1.00 98.56 85 TYR A C 1
ATOM 667 O O . TYR A 1 85 ? 3.583 15.885 6.409 1.00 98.56 85 TYR A O 1
ATOM 675 N N . LYS A 1 86 ? 4.721 15.351 4.542 1.00 98.12 86 LYS A N 1
ATOM 676 C CA . LYS A 1 86 ? 6.030 15.827 5.000 1.00 98.12 86 LYS A CA 1
ATOM 677 C C . LYS A 1 86 ? 6.022 17.303 5.378 1.00 98.12 86 LYS A C 1
ATOM 679 O O . LYS A 1 86 ? 6.479 17.655 6.462 1.00 98.12 86 LYS A O 1
ATOM 684 N N . LYS A 1 87 ? 5.486 18.168 4.509 1.00 98.31 87 LYS A N 1
ATOM 685 C CA . LYS A 1 87 ? 5.367 19.615 4.769 1.00 98.31 87 LYS A CA 1
ATOM 686 C C . LYS A 1 87 ? 4.478 19.908 5.975 1.00 98.31 87 LYS A C 1
ATOM 688 O O . LYS A 1 87 ? 4.721 20.875 6.689 1.00 98.31 87 LYS A O 1
ATOM 693 N N . MET A 1 88 ? 3.476 19.064 6.214 1.00 98.00 88 MET A N 1
ATOM 694 C CA . MET A 1 88 ? 2.584 19.162 7.370 1.00 98.00 88 MET A CA 1
ATOM 695 C C . MET A 1 88 ? 3.185 18.584 8.659 1.00 98.00 88 MET A C 1
ATOM 697 O O . MET A 1 88 ? 2.586 18.754 9.719 1.00 98.00 88 MET A O 1
ATOM 701 N N . GLY A 1 89 ? 4.319 17.878 8.588 1.00 98.06 89 GLY A N 1
ATOM 702 C CA . GLY A 1 89 ? 4.899 17.170 9.730 1.00 98.06 89 GLY A CA 1
ATOM 703 C C . GLY A 1 89 ? 4.000 16.050 10.266 1.00 98.06 89 GLY A C 1
ATOM 704 O O . GLY A 1 89 ? 3.982 15.807 11.470 1.00 98.06 89 GLY A O 1
ATOM 705 N N . LYS A 1 90 ? 3.212 15.405 9.395 1.00 98.25 90 LYS A N 1
ATOM 706 C CA . LYS A 1 90 ? 2.264 14.343 9.760 1.00 98.25 90 LYS A CA 1
ATOM 707 C C . LYS A 1 90 ? 2.658 13.015 9.125 1.00 98.25 90 LYS A C 1
ATOM 709 O O . LYS A 1 90 ? 3.167 12.989 8.008 1.00 98.25 90 LYS A O 1
ATOM 714 N N . MET A 1 91 ? 2.357 11.919 9.817 1.00 98.44 91 MET A N 1
ATOM 715 C CA . MET A 1 91 ? 2.372 10.589 9.207 1.00 98.44 91 MET A CA 1
ATOM 716 C C . MET A 1 91 ? 1.269 10.501 8.148 1.00 98.44 91 MET A C 1
ATOM 718 O O . MET A 1 91 ? 0.200 11.093 8.319 1.00 98.44 91 MET A O 1
ATOM 722 N N . MET A 1 92 ? 1.528 9.777 7.062 1.00 98.69 92 MET A N 1
ATOM 723 C CA . MET A 1 92 ? 0.555 9.543 5.995 1.00 98.69 92 MET A CA 1
ATOM 724 C C . MET A 1 92 ? -0.249 8.275 6.305 1.00 98.69 92 MET A C 1
ATOM 726 O O . MET A 1 92 ? 0.347 7.195 6.296 1.00 98.69 92 MET A O 1
ATOM 730 N N . PRO A 1 93 ? -1.570 8.352 6.555 1.00 98.69 93 PRO A N 1
ATOM 731 C CA . PRO A 1 93 ? -2.412 7.166 6.652 1.00 98.69 93 PRO A CA 1
ATOM 732 C C . PRO A 1 93 ? -2.332 6.363 5.357 1.00 98.69 93 PRO A C 1
ATOM 734 O O . PRO A 1 93 ? -2.407 6.925 4.261 1.00 98.69 93 PRO A O 1
ATOM 737 N N . ALA A 1 94 ? -2.174 5.052 5.484 1.00 98.75 94 ALA A N 1
ATOM 738 C CA . ALA A 1 94 ? -2.059 4.169 4.338 1.00 98.75 94 ALA A CA 1
ATOM 739 C C . ALA A 1 94 ? -2.613 2.777 4.655 1.00 98.75 94 ALA A C 1
ATOM 741 O O . ALA A 1 94 ? -2.540 2.304 5.793 1.00 98.75 94 ALA A O 1
ATOM 742 N N . ALA A 1 95 ? -3.146 2.112 3.633 1.00 98.81 95 ALA A N 1
ATOM 743 C CA . ALA A 1 95 ? -3.612 0.736 3.742 1.00 98.81 95 ALA A CA 1
ATOM 744 C C . ALA A 1 95 ? -3.152 -0.092 2.540 1.00 98.81 95 ALA A C 1
ATOM 746 O O . ALA A 1 95 ? -3.436 0.261 1.398 1.00 98.81 95 ALA A O 1
ATOM 747 N N . ALA A 1 96 ? -2.434 -1.185 2.780 1.00 98.69 96 ALA A N 1
ATOM 748 C CA . ALA A 1 96 ? -2.033 -2.117 1.732 1.00 98.69 96 ALA A CA 1
ATOM 749 C C . ALA A 1 96 ? -3.083 -3.216 1.577 1.00 98.69 96 ALA A C 1
ATOM 751 O O . ALA A 1 96 ? -3.407 -3.894 2.548 1.00 98.69 96 ALA A O 1
ATOM 752 N N . VAL A 1 97 ? -3.580 -3.420 0.362 1.00 98.69 97 VAL A N 1
ATOM 753 C CA . VAL A 1 97 ? -4.562 -4.453 0.028 1.00 98.69 97 VAL A CA 1
ATOM 754 C C . VAL A 1 97 ? -3.869 -5.576 -0.732 1.00 98.69 97 VAL A C 1
ATOM 756 O O . VAL A 1 97 ? -3.349 -5.360 -1.829 1.00 98.69 97 VAL A O 1
ATOM 759 N N . VAL A 1 98 ? -3.875 -6.777 -0.155 1.00 97.94 98 VAL A N 1
ATOM 760 C CA . VAL A 1 98 ? -3.322 -7.995 -0.758 1.00 97.94 98 VAL A CA 1
ATOM 761 C C . VAL A 1 98 ? -4.479 -8.937 -1.061 1.00 97.94 98 VAL A C 1
ATOM 763 O O . VAL A 1 98 ? -5.079 -9.507 -0.153 1.00 97.94 98 VAL A O 1
ATOM 766 N N . GLY A 1 99 ? -4.793 -9.085 -2.347 1.00 95.75 99 GLY A N 1
ATOM 767 C CA . GLY A 1 99 ? -5.952 -9.843 -2.812 1.00 95.75 99 GLY A CA 1
ATOM 768 C C . GLY A 1 99 ? -7.260 -9.048 -2.723 1.00 95.75 99 GLY A C 1
ATOM 769 O O . GLY A 1 99 ? -7.681 -8.584 -1.665 1.00 95.75 99 GLY A O 1
ATOM 770 N N . CYS A 1 100 ? -7.914 -8.897 -3.868 1.00 93.94 100 CYS A N 1
ATOM 771 C CA . CYS A 1 100 ? -9.260 -8.354 -4.024 1.00 93.94 100 CYS A CA 1
ATOM 772 C C . CYS A 1 100 ? -9.804 -8.854 -5.374 1.00 93.94 100 CYS A C 1
ATOM 774 O O . CYS A 1 100 ? -9.161 -9.672 -6.035 1.00 93.94 100 CYS A O 1
ATOM 776 N N . ASP A 1 101 ? -10.954 -8.348 -5.814 1.00 90.25 101 ASP A N 1
ATOM 777 C CA . ASP A 1 101 ? -11.395 -8.542 -7.197 1.00 90.25 101 ASP A CA 1
ATOM 778 C C . ASP A 1 101 ? -10.285 -8.080 -8.177 1.00 90.25 101 ASP A C 1
ATOM 780 O O . ASP A 1 101 ? -9.775 -6.963 -8.009 1.00 90.25 101 ASP A O 1
ATOM 784 N N . PRO A 1 102 ? -9.921 -8.902 -9.188 1.00 90.19 102 PRO A N 1
ATOM 785 C CA . PRO A 1 102 ? -8.890 -8.602 -10.183 1.00 90.19 102 PRO A CA 1
ATOM 786 C C . PRO A 1 102 ? -8.952 -7.206 -10.813 1.00 90.19 102 PRO A C 1
ATOM 788 O O . PRO A 1 102 ? -7.897 -6.638 -11.101 1.00 90.19 102 PRO A O 1
ATOM 791 N N . VAL A 1 103 ? -10.146 -6.625 -11.001 1.00 93.25 103 VAL A N 1
ATOM 792 C CA . VAL A 1 103 ? -10.280 -5.279 -11.590 1.00 93.25 103 VAL A CA 1
ATOM 793 C C . VAL A 1 103 ? -9.618 -4.216 -10.707 1.00 93.25 103 VAL A C 1
ATOM 795 O O . VAL A 1 103 ? -9.018 -3.283 -11.234 1.00 93.25 103 VAL A O 1
ATOM 798 N N . ASN A 1 104 ? -9.632 -4.383 -9.379 1.00 94.12 104 ASN A N 1
ATOM 799 C CA . ASN A 1 104 ? -8.970 -3.451 -8.460 1.00 94.12 104 ASN A CA 1
ATOM 800 C C . ASN A 1 104 ? -7.462 -3.408 -8.713 1.00 94.12 104 ASN A C 1
ATOM 802 O O . ASN A 1 104 ? -6.905 -2.330 -8.895 1.00 94.12 104 ASN A O 1
ATOM 806 N N . PHE A 1 105 ? -6.817 -4.578 -8.776 1.00 92.44 105 PHE A N 1
ATOM 807 C CA . PHE A 1 105 ? -5.378 -4.673 -9.034 1.00 92.44 105 PHE A CA 1
ATOM 808 C C . PHE A 1 105 ? -5.006 -4.158 -10.434 1.00 92.44 105 PHE A C 1
ATOM 810 O O . PHE A 1 105 ? -3.973 -3.516 -10.640 1.00 92.44 105 PHE A O 1
ATOM 817 N N . PHE A 1 106 ? -5.864 -4.430 -11.415 1.00 92.31 106 PHE A N 1
ATOM 818 C CA . PHE A 1 106 ? -5.671 -3.971 -12.783 1.00 92.31 106 PHE A CA 1
ATOM 819 C C . PHE A 1 106 ? -5.717 -2.437 -12.889 1.00 92.31 106 PHE A C 1
ATOM 821 O O . PHE A 1 106 ? -4.799 -1.816 -13.432 1.00 92.31 106 PHE A O 1
ATOM 828 N N . VAL A 1 107 ? -6.737 -1.804 -12.304 1.00 94.44 107 VAL A N 1
ATOM 829 C CA . VAL A 1 107 ? -6.864 -0.340 -12.305 1.00 94.44 107 VAL A CA 1
ATOM 830 C C . VAL A 1 107 ? -5.773 0.309 -11.455 1.00 94.44 107 VAL A C 1
ATOM 832 O O . VAL A 1 107 ? -5.144 1.257 -11.918 1.00 94.44 107 VAL A O 1
ATOM 835 N N . SER A 1 108 ? -5.444 -0.239 -10.280 1.00 94.50 108 SER A N 1
ATOM 836 C CA . SER A 1 108 ? -4.395 0.312 -9.407 1.00 94.50 108 SER A CA 1
ATOM 837 C C . SER A 1 108 ? -2.988 0.262 -10.009 1.00 94.50 108 SER A C 1
ATOM 839 O O . SER A 1 108 ? -2.036 0.833 -9.470 1.00 94.50 108 SER A O 1
ATOM 841 N N . SER A 1 109 ? -2.792 -0.513 -11.075 1.00 92.44 109 SER A N 1
ATOM 842 C CA . SER A 1 109 ? -1.533 -0.605 -11.825 1.00 92.44 109 SER A CA 1
ATOM 843 C C . SER A 1 109 ? -1.572 0.185 -13.140 1.00 92.44 109 SER A C 1
ATOM 845 O O . SER A 1 109 ? -0.608 0.148 -13.912 1.00 92.44 109 SER A O 1
ATOM 847 N N . THR A 1 110 ? -2.660 0.913 -13.404 1.00 91.75 110 THR A N 1
ATOM 848 C CA . THR A 1 110 ? -2.844 1.774 -14.578 1.00 91.75 110 THR A CA 1
ATOM 849 C C . THR A 1 110 ? -2.443 3.217 -14.261 1.00 91.75 110 THR A C 1
ATOM 851 O O . THR A 1 110 ? -2.525 3.671 -13.123 1.00 91.75 110 THR A O 1
ATOM 854 N N . LEU A 1 111 ? -1.969 3.960 -15.266 1.00 87.12 111 LEU A N 1
ATOM 855 C CA . LEU A 1 111 ? -1.677 5.390 -15.125 1.00 87.12 111 LEU A CA 1
ATOM 856 C C . LEU A 1 111 ? -2.958 6.197 -15.333 1.00 87.12 111 LEU A C 1
ATOM 858 O O . LEU A 1 111 ? -3.209 6.705 -16.423 1.00 87.12 111 LEU A O 1
ATOM 862 N N . ILE A 1 112 ? -3.775 6.265 -14.289 1.00 90.19 112 ILE A N 1
ATOM 863 C CA . ILE A 1 112 ? -4.958 7.120 -14.258 1.00 90.19 112 ILE A CA 1
ATOM 864 C C . ILE A 1 112 ? -4.525 8.572 -14.007 1.00 90.19 112 ILE A C 1
ATOM 866 O O . ILE A 1 112 ? -3.506 8.823 -13.361 1.00 90.19 112 ILE A O 1
ATOM 870 N N . SER A 1 113 ? -5.266 9.529 -14.565 1.00 90.19 113 SER A N 1
ATOM 871 C CA . SER A 1 113 ? -5.015 10.959 -14.372 1.00 90.19 113 SER A CA 1
ATOM 872 C C . SER A 1 113 ? -5.125 11.361 -12.902 1.00 90.19 113 SER A C 1
ATOM 874 O O . SER A 1 113 ? -5.906 10.789 -12.142 1.00 90.19 113 SER A O 1
ATOM 876 N N . ALA A 1 114 ? -4.377 12.394 -12.513 1.00 91.50 114 ALA A N 1
ATOM 877 C CA . ALA A 1 114 ? -4.498 12.961 -11.179 1.00 91.50 114 ALA A CA 1
ATOM 878 C C . ALA A 1 114 ? -5.937 13.431 -10.896 1.00 91.50 114 ALA A C 1
ATOM 880 O O . ALA A 1 114 ? -6.653 13.843 -11.809 1.00 91.50 114 ALA A O 1
ATOM 881 N N . GLU A 1 115 ? -6.344 13.357 -9.629 1.00 91.00 115 GLU A N 1
ATOM 882 C CA . GLU A 1 115 ? -7.677 13.733 -9.127 1.00 91.00 115 GLU A CA 1
ATOM 883 C C . GLU A 1 115 ? -8.850 12.892 -9.660 1.00 91.00 115 GLU A C 1
ATOM 885 O O . GLU A 1 115 ? -10.007 13.176 -9.359 1.00 91.00 115 GLU A O 1
ATOM 890 N N . THR A 1 116 ? -8.568 11.808 -10.385 1.00 93.50 116 THR A N 1
ATOM 891 C CA . THR A 1 116 ? -9.555 10.766 -10.700 1.00 93.50 116 THR A CA 1
ATOM 892 C C . THR A 1 116 ? -9.449 9.654 -9.653 1.00 93.50 116 THR A C 1
ATOM 894 O O . THR A 1 116 ? -8.361 9.125 -9.438 1.00 93.50 116 THR A O 1
ATOM 897 N N . ASP A 1 117 ? -10.546 9.320 -8.967 1.00 94.06 117 ASP A N 1
ATOM 898 C CA . ASP A 1 117 ? -10.580 8.239 -7.966 1.00 94.06 117 ASP A CA 1
ATOM 899 C C . ASP A 1 117 ? -10.610 6.880 -8.688 1.00 94.06 117 ASP A C 1
ATOM 901 O O . ASP A 1 117 ? -11.497 6.612 -9.505 1.00 94.06 117 ASP A O 1
ATOM 905 N N . GLU A 1 118 ? -9.641 6.001 -8.417 1.00 96.56 118 GLU A N 1
ATOM 906 C CA . GLU A 1 118 ? -9.588 4.686 -9.058 1.00 96.56 118 GLU A CA 1
ATOM 907 C C . GLU A 1 118 ? -10.827 3.832 -8.752 1.00 96.56 118 GLU A C 1
ATOM 909 O O . GLU A 1 118 ? -11.203 3.006 -9.586 1.00 96.56 118 GLU A O 1
ATOM 914 N N . TYR A 1 119 ? -11.515 4.042 -7.621 1.00 96.81 119 TYR A N 1
ATOM 915 C CA . TYR A 1 119 ? -12.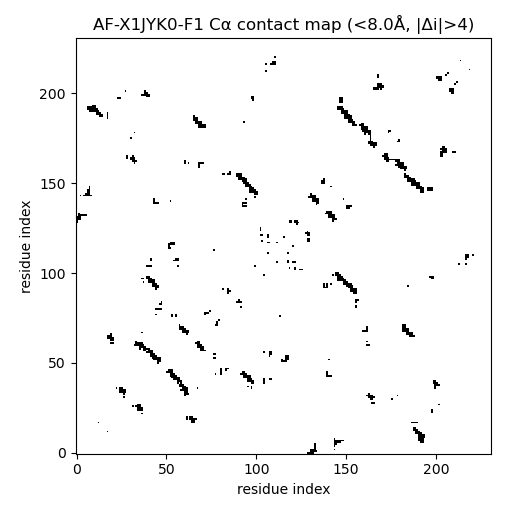772 3.339 -7.340 1.00 96.81 119 TYR A CA 1
ATOM 916 C C . TYR A 1 119 ? -13.879 3.669 -8.345 1.00 96.81 119 TYR A C 1
ATOM 918 O O . TYR A 1 119 ? -14.678 2.786 -8.672 1.00 96.81 119 TYR A O 1
ATOM 926 N N . ASP A 1 120 ? -13.913 4.897 -8.866 1.00 95.50 120 ASP A N 1
ATOM 927 C CA . ASP A 1 120 ? -14.888 5.298 -9.882 1.00 95.50 120 ASP A CA 1
ATOM 928 C C . ASP A 1 120 ? -14.580 4.616 -11.220 1.00 95.50 120 ASP A C 1
ATOM 930 O O . ASP A 1 120 ? -15.485 4.117 -11.891 1.00 95.50 120 ASP A O 1
ATOM 934 N N . VAL A 1 121 ? -13.295 4.503 -11.574 1.00 95.56 121 VAL A N 1
ATOM 935 C CA . VAL A 1 121 ? -12.845 3.775 -12.773 1.00 95.56 121 VAL A CA 1
ATOM 936 C C . VAL A 1 121 ? -13.169 2.284 -12.660 1.00 95.56 121 VAL A C 1
ATOM 938 O O . VAL A 1 121 ? -13.702 1.697 -13.603 1.00 95.56 121 VAL A O 1
ATOM 941 N N . ILE A 1 122 ? -12.901 1.668 -11.504 1.00 96.31 122 ILE A N 1
ATOM 942 C CA . ILE A 1 122 ? -13.247 0.263 -11.240 1.00 96.31 122 ILE A CA 1
ATOM 943 C C . ILE A 1 122 ? -14.758 0.063 -11.380 1.00 96.31 122 ILE A C 1
ATOM 945 O O . ILE A 1 122 ? -15.192 -0.884 -12.040 1.00 96.31 122 ILE A O 1
ATOM 949 N N . GLY A 1 123 ? -15.559 0.965 -10.806 1.00 96.31 123 GLY A N 1
ATOM 950 C CA . GLY A 1 123 ? -17.011 0.891 -10.898 1.00 96.31 123 GLY A CA 1
ATOM 951 C C . GLY A 1 123 ? -17.529 1.034 -12.330 1.00 96.31 123 GLY A C 1
ATOM 952 O O . GLY A 1 123 ? -18.404 0.278 -12.751 1.00 96.31 123 GLY A O 1
ATOM 953 N N . ALA A 1 124 ? -16.940 1.943 -13.112 1.00 95.38 124 ALA A N 1
ATOM 954 C CA . ALA A 1 124 ? -17.274 2.129 -14.521 1.00 95.38 124 ALA A CA 1
ATOM 955 C C . ALA A 1 124 ? -16.949 0.887 -15.368 1.00 95.38 124 ALA A C 1
ATOM 957 O O . ALA A 1 124 ? -17.766 0.483 -16.194 1.00 95.38 124 ALA A O 1
ATOM 958 N N . LEU A 1 125 ? -15.792 0.253 -15.146 1.00 93.81 125 LEU A N 1
ATOM 959 C CA . LEU A 1 125 ? -15.391 -0.959 -15.871 1.00 93.81 125 LEU A CA 1
ATOM 960 C C . LEU A 1 125 ? -16.256 -2.174 -15.515 1.00 93.81 125 LEU A C 1
ATOM 962 O O . LEU A 1 125 ? -16.546 -2.995 -16.382 1.00 93.81 125 LEU A O 1
ATOM 966 N N . ARG A 1 126 ? -16.667 -2.294 -14.249 1.00 93.69 126 ARG A N 1
ATOM 967 C CA . ARG A 1 126 ? -17.517 -3.397 -13.774 1.00 93.69 126 ARG A CA 1
ATOM 968 C C . ARG A 1 126 ? -19.003 -3.195 -14.067 1.00 93.69 126 ARG A C 1
ATOM 970 O O . ARG A 1 126 ? -19.749 -4.168 -14.080 1.00 93.69 126 ARG A O 1
ATOM 977 N N . GLY A 1 127 ? -19.437 -1.952 -14.276 1.00 95.75 127 GLY A N 1
ATOM 978 C CA . GLY A 1 127 ? -20.852 -1.590 -14.377 1.00 95.75 127 GLY A CA 1
ATOM 979 C C . GLY A 1 127 ? -21.586 -1.567 -13.029 1.00 95.75 127 GLY A C 1
ATOM 980 O O . GLY A 1 127 ? -22.808 -1.441 -13.003 1.00 95.75 127 GLY A O 1
ATOM 981 N N . GLU A 1 128 ? -20.862 -1.672 -11.914 1.00 95.44 128 GLU A N 1
ATOM 982 C CA . GLU A 1 128 ? -21.404 -1.646 -10.554 1.00 95.44 128 GLU A CA 1
ATOM 983 C C . GLU A 1 128 ? -20.419 -0.964 -9.589 1.00 95.44 128 GLU A C 1
ATOM 985 O O . GLU A 1 128 ? -19.206 -1.096 -9.756 1.00 95.44 128 GLU A O 1
ATOM 990 N N . PRO A 1 129 ? -20.896 -0.222 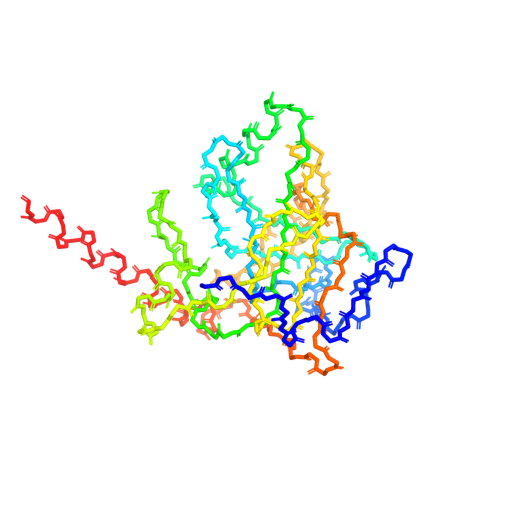-8.575 1.00 95.38 129 PRO A N 1
ATOM 991 C CA . PRO A 1 129 ? -20.018 0.491 -7.654 1.00 95.38 129 PRO A CA 1
ATOM 992 C C . PRO A 1 129 ? -19.223 -0.464 -6.756 1.00 95.38 129 PRO A C 1
ATOM 994 O O . PRO A 1 129 ? -19.752 -1.452 -6.255 1.00 95.38 129 PRO A O 1
ATOM 997 N N . VAL A 1 130 ? -17.979 -0.098 -6.440 1.00 96.44 130 VAL A N 1
ATOM 998 C CA . VAL A 1 130 ? -17.173 -0.836 -5.457 1.00 96.44 130 VAL A CA 1
ATOM 999 C C . VAL A 1 130 ? -17.741 -0.636 -4.054 1.00 96.44 130 VAL A C 1
ATOM 1001 O O . VAL A 1 130 ? -17.945 0.499 -3.616 1.00 96.44 130 VAL A O 1
ATOM 1004 N N . GLU A 1 131 ? -17.995 -1.726 -3.338 1.00 97.62 131 GLU A N 1
ATOM 1005 C CA . GLU A 1 131 ? -18.334 -1.692 -1.915 1.00 97.62 131 GLU A CA 1
ATOM 1006 C C . GLU A 1 131 ? -17.090 -1.360 -1.089 1.00 97.62 131 GLU A C 1
ATOM 1008 O O . GLU A 1 131 ? -16.086 -2.077 -1.139 1.00 97.62 131 GLU A O 1
ATOM 1013 N N . ILE A 1 132 ? -17.161 -0.267 -0.332 1.00 97.81 132 ILE A N 1
ATOM 1014 C CA . ILE A 1 132 ? -16.075 0.202 0.525 1.00 97.81 132 ILE A CA 1
ATOM 1015 C C . ILE A 1 132 ? -16.535 0.332 1.972 1.00 97.81 132 ILE A C 1
ATOM 1017 O O . ILE A 1 132 ? -17.690 0.645 2.242 1.00 97.81 132 ILE A O 1
ATOM 1021 N N . ILE A 1 133 ? -15.606 0.136 2.894 1.00 98.19 133 ILE A N 1
ATOM 1022 C CA . ILE A 1 133 ? -15.752 0.351 4.329 1.00 98.19 133 ILE A CA 1
ATOM 1023 C C . ILE A 1 133 ? -14.855 1.527 4.688 1.00 98.19 133 ILE A C 1
ATOM 1025 O O . ILE A 1 133 ? -13.696 1.583 4.270 1.00 98.19 133 ILE A O 1
ATOM 1029 N N . LYS A 1 134 ? -15.368 2.481 5.459 1.00 98.06 134 LYS A N 1
ATOM 1030 C CA . LYS A 1 134 ? -14.540 3.568 5.973 1.00 98.06 134 LYS A CA 1
ATOM 1031 C C . LYS A 1 134 ? -13.803 3.100 7.222 1.00 98.06 134 LYS A C 1
ATOM 1033 O O . LYS A 1 134 ? -14.432 2.757 8.218 1.00 98.06 134 LYS A O 1
ATOM 1038 N N . SER A 1 135 ? -12.475 3.110 7.171 1.00 98.12 135 SER A N 1
ATOM 1039 C CA . SER A 1 135 ? -11.655 2.765 8.328 1.00 98.12 135 SER A CA 1
ATOM 1040 C C . SER A 1 135 ? -11.823 3.787 9.450 1.00 98.12 135 SER A C 1
ATOM 1042 O O . SER A 1 135 ? -11.648 4.987 9.241 1.00 98.12 135 SER A O 1
ATOM 1044 N N . ASP A 1 136 ? -12.097 3.309 10.657 1.00 97.25 136 ASP A N 1
ATOM 1045 C CA . ASP A 1 136 ? -12.065 4.093 11.894 1.00 97.25 136 ASP A CA 1
ATOM 1046 C C . ASP A 1 136 ? -10.635 4.379 12.393 1.00 97.25 136 ASP A C 1
ATOM 1048 O O . ASP A 1 136 ? -10.439 5.296 13.188 1.00 97.25 136 ASP A O 1
ATOM 1052 N N . LEU A 1 137 ? -9.634 3.642 11.902 1.00 97.75 137 LEU A N 1
ATOM 1053 C CA . LEU A 1 137 ? -8.225 3.821 12.253 1.00 97.75 137 LEU A CA 1
ATOM 1054 C C . LEU A 1 137 ? -7.531 4.833 11.335 1.00 97.75 137 LEU A C 1
ATOM 1056 O O . LEU A 1 137 ? -6.850 5.740 11.804 1.00 97.75 137 LEU A O 1
ATOM 1060 N N . THR A 1 138 ? -7.672 4.655 10.020 1.00 98.06 138 THR A N 1
ATOM 1061 C CA . THR A 1 138 ? -6.952 5.449 9.008 1.00 98.06 138 THR A CA 1
ATOM 1062 C C . THR A 1 138 ? -7.832 6.501 8.337 1.00 98.06 138 THR A C 1
ATOM 1064 O O . THR A 1 138 ? -7.311 7.416 7.705 1.00 98.06 138 THR A O 1
ATOM 1067 N N . GLY A 1 139 ? -9.161 6.385 8.441 1.00 97.81 139 GLY A N 1
ATOM 1068 C CA . GLY A 1 139 ? -10.112 7.222 7.704 1.00 97.81 139 GLY A CA 1
ATOM 1069 C C . GLY A 1 139 ? -10.253 6.866 6.219 1.00 97.81 139 GLY A C 1
ATOM 1070 O O . GLY A 1 139 ? -11.096 7.455 5.537 1.00 97.81 139 GLY A O 1
ATOM 1071 N N . LEU A 1 140 ? -9.453 5.918 5.713 1.00 98.50 140 LEU A N 1
ATOM 1072 C CA . LEU A 1 140 ? -9.406 5.540 4.301 1.00 98.50 140 LEU A CA 1
ATOM 1073 C C . LEU A 1 140 ? -10.612 4.686 3.887 1.00 98.50 140 LEU A C 1
ATOM 1075 O O . LEU A 1 140 ? -11.212 3.981 4.701 1.00 98.50 140 LEU A O 1
ATOM 1079 N N . LYS A 1 141 ? -10.939 4.733 2.591 1.00 98.06 141 LYS A N 1
ATOM 1080 C CA . LYS A 1 141 ? -11.953 3.884 1.951 1.00 98.06 141 LYS A CA 1
ATOM 1081 C C . LYS A 1 141 ? -11.328 2.530 1.603 1.00 98.06 141 LYS A C 1
ATOM 1083 O O . LYS A 1 141 ? -10.545 2.440 0.659 1.00 98.06 141 LYS A O 1
ATOM 1088 N N . LEU A 1 142 ? -11.661 1.492 2.358 1.00 98.56 142 LEU A N 1
ATOM 1089 C CA . LEU A 1 142 ? -11.140 0.135 2.206 1.00 98.56 142 LEU A CA 1
ATOM 1090 C C . LEU A 1 142 ? -12.099 -0.730 1.381 1.00 98.56 142 LEU A C 1
ATOM 1092 O O . LEU A 1 142 ? -13.296 -0.678 1.641 1.00 98.56 142 LEU A O 1
ATOM 1096 N N . PRO A 1 143 ? -11.642 -1.568 0.441 1.00 98.12 143 PRO A N 1
ATOM 1097 C CA . PRO A 1 143 ? -12.536 -2.440 -0.314 1.00 98.12 143 PRO A CA 1
ATOM 1098 C C . PRO A 1 143 ? -13.099 -3.546 0.591 1.00 98.12 143 PRO A C 1
ATOM 1100 O O . PRO A 1 143 ? -12.351 -4.355 1.141 1.00 98.12 143 PRO A O 1
ATOM 1103 N N . ALA A 1 144 ? -14.427 -3.622 0.709 1.00 98.12 144 ALA A N 1
ATOM 1104 C CA . ALA A 1 144 ? -15.118 -4.544 1.620 1.00 98.12 144 ALA A CA 1
ATOM 1105 C C . ALA A 1 144 ? -14.825 -6.025 1.315 1.00 98.12 144 ALA A C 1
ATOM 1107 O O . ALA A 1 144 ? -14.779 -6.876 2.205 1.00 98.12 144 ALA A O 1
ATOM 1108 N N . ASN A 1 145 ? -14.591 -6.316 0.034 1.00 96.94 145 ASN A N 1
ATOM 1109 C CA . ASN A 1 145 ? -14.361 -7.653 -0.498 1.00 96.94 145 ASN A CA 1
ATOM 1110 C C . ASN A 1 145 ? -12.869 -8.011 -0.635 1.00 96.94 145 ASN A C 1
ATOM 1112 O O . ASN A 1 145 ? -12.553 -8.979 -1.323 1.00 96.94 145 ASN A O 1
ATOM 1116 N N . ALA A 1 146 ? -11.941 -7.280 -0.012 1.00 98.31 146 ALA A N 1
ATOM 1117 C CA . ALA A 1 146 ? -10.539 -7.703 0.029 1.00 98.31 146 ALA A CA 1
ATOM 1118 C C . ALA A 1 146 ? -10.327 -9.020 0.795 1.00 98.31 146 ALA A C 1
ATOM 1120 O O . ALA A 1 146 ? -11.159 -9.457 1.594 1.00 98.31 146 ALA A O 1
ATOM 1121 N N . GLU A 1 147 ? -9.194 -9.657 0.516 1.00 98.44 147 GLU A N 1
ATOM 1122 C CA . GLU A 1 147 ? -8.723 -10.854 1.212 1.00 98.44 147 GLU A CA 1
ATOM 1123 C C . GLU A 1 147 ? -7.941 -10.466 2.471 1.00 98.44 147 GLU A C 1
ATOM 1125 O O . GLU A 1 147 ? -8.225 -10.980 3.555 1.00 98.44 147 GLU A O 1
ATOM 1130 N N . ILE A 1 148 ? -6.984 -9.538 2.333 1.00 98.69 148 ILE A N 1
ATOM 1131 C CA . ILE A 1 148 ? -6.130 -9.027 3.413 1.00 98.69 148 ILE A CA 1
ATOM 1132 C C . ILE A 1 148 ? -5.933 -7.517 3.229 1.00 98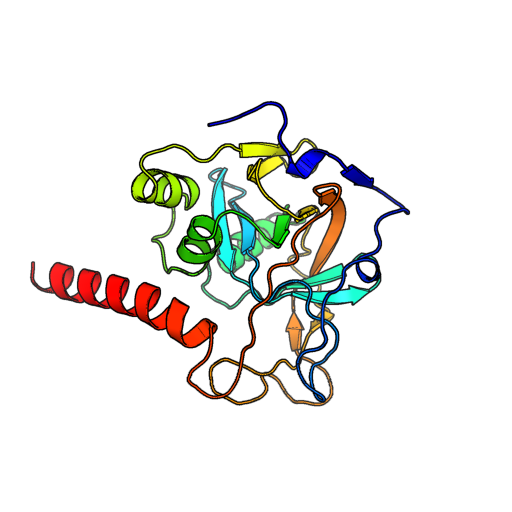.69 148 ILE A C 1
ATOM 1134 O O . ILE A 1 148 ? -5.592 -7.056 2.138 1.00 98.69 148 ILE A O 1
ATOM 1138 N N . ILE A 1 149 ? -6.083 -6.748 4.306 1.00 98.75 149 ILE A N 1
ATOM 1139 C CA . ILE A 1 149 ? -5.741 -5.327 4.373 1.00 98.75 149 ILE A CA 1
ATOM 1140 C C . ILE A 1 149 ? -4.817 -5.085 5.560 1.00 98.75 149 ILE A C 1
ATOM 1142 O O . ILE A 1 149 ? -5.163 -5.395 6.697 1.00 98.75 149 ILE A O 1
ATOM 1146 N N . LEU A 1 150 ? -3.659 -4.489 5.297 1.00 98.75 150 LEU A N 1
ATOM 1147 C CA . LEU A 1 150 ? -2.721 -4.014 6.309 1.00 98.75 150 LEU A CA 1
ATOM 1148 C C . LEU A 1 150 ? -2.928 -2.511 6.469 1.00 98.75 150 LEU A C 1
ATOM 1150 O O . LEU A 1 150 ? -2.609 -1.747 5.562 1.00 98.75 150 LEU A O 1
ATOM 1154 N N . GLU A 1 151 ? -3.457 -2.080 7.602 1.00 98.81 151 GLU A N 1
ATOM 1155 C CA . GLU A 1 151 ? -3.707 -0.673 7.890 1.00 98.81 151 GLU A CA 1
ATOM 1156 C C . GLU A 1 151 ? -2.630 -0.086 8.790 1.00 98.81 151 GLU A C 1
ATOM 1158 O O . GLU A 1 151 ? -2.181 -0.710 9.758 1.00 98.81 151 GLU A O 1
ATOM 1163 N N . GLY A 1 152 ? -2.258 1.158 8.517 1.00 98.62 152 GLY A N 1
ATOM 1164 C CA . GLY A 1 152 ? -1.317 1.875 9.350 1.00 98.62 152 GLY A CA 1
ATOM 1165 C C . GLY A 1 152 ? -0.948 3.227 8.777 1.00 98.62 152 GLY A C 1
ATOM 1166 O O . GLY A 1 152 ? -1.785 3.967 8.259 1.00 98.62 152 GLY A O 1
ATOM 1167 N N . GLU A 1 153 ? 0.329 3.551 8.901 1.00 98.62 153 GLU A N 1
ATOM 1168 C CA . GLU A 1 153 ? 0.854 4.858 8.537 1.00 98.62 153 GLU A CA 1
ATOM 1169 C C . GLU A 1 153 ? 2.258 4.744 7.942 1.00 98.62 153 GLU A C 1
ATOM 1171 O O . GLU A 1 153 ? 3.008 3.815 8.253 1.00 98.62 153 GLU A O 1
ATOM 1176 N N . ILE A 1 154 ? 2.611 5.693 7.084 1.00 98.62 154 ILE A N 1
ATOM 1177 C CA . ILE A 1 154 ? 3.933 5.820 6.479 1.00 98.62 154 ILE A CA 1
ATOM 1178 C C . ILE A 1 154 ? 4.576 7.111 6.981 1.00 98.62 154 ILE A C 1
ATOM 1180 O O . ILE A 1 154 ? 3.973 8.186 6.919 1.00 98.62 154 ILE A O 1
ATOM 1184 N N . ASP A 1 155 ? 5.820 7.002 7.443 1.00 97.69 155 ASP A N 1
ATOM 1185 C CA . ASP A 1 155 ? 6.658 8.153 7.768 1.00 97.69 155 ASP A CA 1
ATOM 1186 C C . ASP A 1 155 ? 7.215 8.778 6.475 1.00 97.69 155 ASP A C 1
ATOM 1188 O O . ASP A 1 155 ? 7.892 8.087 5.707 1.00 97.69 155 ASP A O 1
ATOM 1192 N N . PRO A 1 156 ? 6.942 10.067 6.196 1.00 96.69 156 PRO A N 1
ATOM 1193 C CA . PRO A 1 156 ? 7.381 10.708 4.962 1.00 96.69 156 PRO A CA 1
ATOM 1194 C C . PRO A 1 156 ? 8.850 11.172 4.979 1.00 96.69 156 PRO A C 1
ATOM 1196 O O . PRO A 1 156 ? 9.342 11.705 3.981 1.00 96.69 156 PRO A O 1
ATOM 1199 N N . VAL A 1 157 ? 9.555 11.021 6.102 1.00 96.19 157 VAL A N 1
ATOM 1200 C CA . VAL A 1 157 ? 10.937 11.486 6.294 1.00 96.19 157 VAL A CA 1
ATOM 1201 C C . VAL A 1 157 ? 11.892 10.321 6.494 1.00 96.19 157 VAL A C 1
ATOM 1203 O O . VAL A 1 157 ? 12.940 10.269 5.846 1.00 96.19 157 VAL A O 1
ATOM 1206 N N . ASN A 1 158 ? 11.563 9.406 7.402 1.00 95.62 158 ASN A N 1
ATOM 1207 C CA . ASN A 1 158 ? 12.460 8.315 7.746 1.00 95.62 158 ASN A CA 1
ATOM 1208 C C . ASN A 1 158 ? 12.371 7.189 6.711 1.00 95.62 158 ASN A C 1
ATOM 1210 O O . ASN A 1 158 ? 11.294 6.838 6.235 1.00 95.62 158 ASN A O 1
ATOM 1214 N N . LEU A 1 159 ? 13.520 6.595 6.372 1.00 95.06 159 LEU A N 1
ATOM 1215 C CA . LEU A 1 159 ? 13.623 5.525 5.374 1.00 95.06 159 LEU A CA 1
ATOM 1216 C C . LEU A 1 159 ? 14.329 4.298 5.955 1.00 95.06 159 LEU A C 1
ATOM 1218 O O . LEU A 1 159 ? 15.208 4.418 6.809 1.00 95.06 159 LEU A O 1
ATOM 1222 N N . ARG A 1 160 ? 13.978 3.116 5.448 1.00 94.31 160 ARG A N 1
ATOM 1223 C CA . ARG A 1 160 ? 14.619 1.839 5.779 1.00 94.31 160 ARG A CA 1
ATOM 1224 C C . ARG A 1 160 ? 15.109 1.132 4.517 1.00 94.31 160 ARG A C 1
ATOM 1226 O O . ARG A 1 160 ? 14.554 1.361 3.444 1.00 94.31 160 ARG A O 1
ATOM 1233 N N . PRO A 1 161 ? 16.149 0.289 4.615 1.00 92.94 161 PRO A N 1
ATOM 1234 C CA . PRO A 1 161 ? 16.566 -0.551 3.501 1.00 92.94 161 PRO A CA 1
ATOM 1235 C C . PRO A 1 161 ? 15.446 -1.496 3.048 1.00 92.94 161 PRO A C 1
ATOM 1237 O O . PRO A 1 161 ? 14.881 -2.216 3.867 1.00 92.94 161 PRO A O 1
ATOM 1240 N N . GLU A 1 162 ? 15.159 -1.501 1.748 1.00 93.06 162 GLU A N 1
ATOM 1241 C CA . GLU A 1 162 ? 14.215 -2.403 1.083 1.00 93.06 162 GLU A CA 1
ATOM 1242 C C . GLU A 1 162 ? 14.822 -2.938 -0.224 1.00 93.06 162 GLU A C 1
ATOM 1244 O O . GLU A 1 162 ? 15.572 -2.247 -0.923 1.00 93.06 162 GLU A O 1
ATOM 1249 N N . GLY A 1 163 ? 14.504 -4.181 -0.563 1.00 91.12 163 GLY A N 1
ATOM 1250 C CA . GLY A 1 163 ? 15.066 -4.914 -1.684 1.00 91.12 163 GLY A CA 1
ATOM 1251 C C . GLY A 1 163 ? 16.466 -5.484 -1.407 1.00 91.12 163 GLY A C 1
ATOM 1252 O O . GLY A 1 163 ? 16.944 -5.478 -0.271 1.00 91.12 163 GLY A O 1
ATOM 1253 N N . PRO A 1 164 ? 17.160 -5.971 -2.448 1.00 91.81 164 PRO A N 1
ATOM 1254 C CA . PRO A 1 164 ? 16.759 -5.936 -3.859 1.00 91.81 164 PRO A CA 1
ATOM 1255 C C . PRO A 1 164 ? 15.558 -6.859 -4.162 1.00 91.81 164 PRO A C 1
ATOM 1257 O O . PRO A 1 164 ? 15.187 -7.692 -3.343 1.00 91.81 164 PRO A O 1
ATOM 1260 N N . LEU A 1 165 ? 14.944 -6.704 -5.334 1.00 91.81 165 LEU A N 1
ATOM 1261 C CA . LEU A 1 165 ? 13.926 -7.619 -5.877 1.00 91.81 165 LEU A CA 1
ATOM 1262 C C . LEU A 1 165 ? 14.204 -7.806 -7.371 1.00 91.81 165 LEU A C 1
ATOM 1264 O O . LEU A 1 165 ? 14.620 -6.839 -8.029 1.00 91.81 165 LEU A O 1
ATOM 1268 N N . GLY A 1 166 ? 13.988 -9.014 -7.895 1.00 90.31 166 GLY A N 1
ATOM 1269 C CA . GLY A 1 166 ? 13.950 -9.249 -9.342 1.00 90.31 166 GLY A CA 1
ATOM 1270 C C . GLY A 1 166 ? 12.867 -8.393 -10.004 1.00 90.31 166 GLY A C 1
ATOM 1271 O O . GLY A 1 166 ? 11.732 -8.385 -9.558 1.00 90.31 166 GLY A O 1
ATOM 1272 N N . GLU A 1 167 ? 13.197 -7.630 -11.040 1.00 89.06 167 GLU A N 1
ATOM 1273 C CA . GLU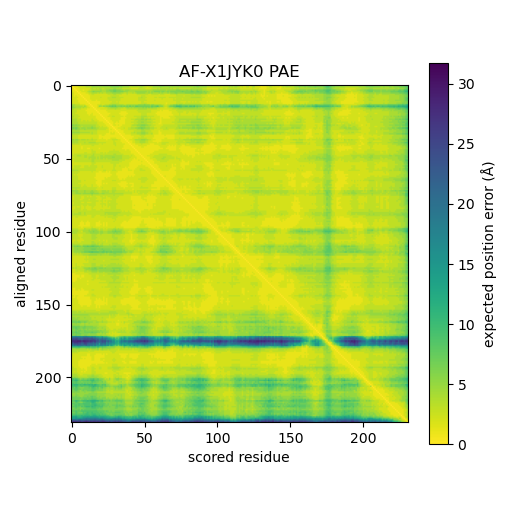 A 1 167 ? 12.254 -6.711 -11.688 1.00 89.06 167 GLU A CA 1
ATOM 1274 C C . GLU A 1 167 ? 11.732 -7.234 -13.023 1.00 89.06 167 GLU A C 1
ATOM 1276 O O . GLU A 1 167 ? 12.310 -8.130 -13.637 1.00 89.06 167 GLU A O 1
ATOM 1281 N N . TYR A 1 168 ? 10.678 -6.579 -13.519 1.00 88.12 168 TYR A N 1
ATOM 1282 C CA . TYR A 1 168 ? 10.089 -6.806 -14.846 1.00 88.12 168 TYR A CA 1
ATOM 1283 C C . TYR A 1 168 ? 11.080 -6.651 -16.016 1.00 88.12 168 TYR A C 1
ATOM 1285 O O . TYR A 1 168 ? 10.793 -7.044 -17.138 1.00 88.12 168 TYR A O 1
ATOM 1293 N N . THR A 1 169 ? 12.257 -6.064 -15.790 1.00 88.06 169 THR A N 1
ATOM 1294 C CA . THR A 1 169 ? 13.321 -5.990 -16.801 1.00 88.06 169 THR A CA 1
ATOM 1295 C C . THR A 1 169 ? 14.139 -7.279 -16.908 1.00 88.06 169 THR A C 1
ATOM 1297 O O . THR A 1 169 ? 14.995 -7.376 -17.783 1.00 88.06 169 THR A O 1
ATOM 1300 N N . GLY A 1 170 ? 13.917 -8.256 -16.021 1.00 89.62 170 GLY A N 1
ATOM 1301 C CA . GLY A 1 170 ? 14.709 -9.482 -15.924 1.00 89.62 170 GLY A CA 1
ATOM 1302 C C . GLY A 1 170 ? 15.945 -9.387 -15.029 1.00 89.62 170 GLY A C 1
ATOM 1303 O O . GLY A 1 170 ? 16.724 -10.335 -14.976 1.00 89.62 170 GLY A O 1
ATOM 1304 N N . TYR A 1 171 ? 16.130 -8.272 -14.317 1.00 89.88 171 TYR A N 1
ATOM 1305 C CA . TYR A 1 171 ? 17.307 -8.011 -13.485 1.00 89.88 171 TYR A CA 1
ATOM 1306 C C . TYR A 1 171 ? 16.919 -7.556 -12.082 1.00 89.88 171 TYR A C 1
ATOM 1308 O O . TYR A 1 171 ? 15.831 -7.037 -11.859 1.00 89.88 171 TYR A O 1
ATOM 1316 N N . TYR A 1 172 ? 17.835 -7.697 -11.128 1.00 88.81 172 TYR A N 1
ATOM 1317 C CA . TYR A 1 172 ? 17.636 -7.171 -9.783 1.00 88.81 172 TYR A CA 1
ATOM 1318 C C . TYR A 1 172 ? 17.693 -5.643 -9.743 1.00 88.81 172 TYR A C 1
ATOM 1320 O O . TYR A 1 172 ? 18.600 -5.012 -10.288 1.00 88.81 172 TYR A O 1
ATOM 1328 N N . SER A 1 173 ? 16.745 -5.053 -9.023 1.00 78.75 173 SER A N 1
ATOM 1329 C CA . SER A 1 173 ? 16.766 -3.636 -8.659 1.00 78.75 173 SER A CA 1
ATOM 1330 C C . SER A 1 173 ? 17.648 -3.371 -7.439 1.00 78.75 173 SER A C 1
ATOM 1332 O O . SER A 1 173 ? 17.631 -4.115 -6.464 1.00 78.75 173 SER A O 1
ATOM 1334 N N . GLY A 1 174 ? 18.356 -2.240 -7.446 1.00 64.25 174 GLY A N 1
ATOM 1335 C CA . GLY A 1 174 ? 19.198 -1.812 -6.327 1.00 64.25 174 GLY A CA 1
ATOM 1336 C C . GLY A 1 174 ? 20.607 -2.407 -6.354 1.00 64.25 174 GLY A C 1
ATOM 1337 O O . GLY A 1 174 ? 20.903 -3.370 -7.056 1.00 64.25 174 GLY A O 1
ATOM 1338 N N . LYS A 1 175 ? 21.529 -1.798 -5.599 1.00 61.09 175 LYS A N 1
ATOM 1339 C CA . LYS A 1 175 ? 22.869 -2.369 -5.415 1.00 61.09 175 LYS A CA 1
ATOM 1340 C C . LYS A 1 175 ? 22.708 -3.594 -4.514 1.00 61.09 175 LYS A C 1
ATOM 1342 O O . LYS A 1 175 ? 22.413 -3.435 -3.334 1.00 61.09 175 LYS A O 1
ATOM 1347 N N . ALA A 1 176 ? 22.902 -4.781 -5.086 1.00 57.12 176 ALA A N 1
ATOM 1348 C CA . ALA A 1 176 ? 22.530 -6.108 -4.575 1.00 57.12 176 ALA A CA 1
ATOM 1349 C C . ALA A 1 176 ? 22.951 -6.487 -3.135 1.00 57.12 176 ALA A C 1
ATOM 1351 O O . ALA A 1 176 ? 22.639 -7.585 -2.694 1.00 57.12 176 ALA A O 1
ATOM 1352 N N . LYS A 1 177 ? 23.664 -5.632 -2.391 1.00 57.19 177 LYS A N 1
ATOM 1353 C CA . LYS A 1 177 ? 24.190 -5.971 -1.063 1.00 57.19 177 LYS A CA 1
ATOM 1354 C C . LYS A 1 177 ? 23.425 -5.356 0.117 1.00 57.19 177 LYS A C 1
ATOM 1356 O O . LYS A 1 177 ? 23.522 -5.910 1.202 1.00 57.19 177 LYS A O 1
ATOM 1361 N N . TRP A 1 178 ? 22.690 -4.249 -0.056 1.00 59.41 178 TRP A N 1
ATOM 1362 C CA . TRP A 1 178 ? 22.183 -3.481 1.103 1.00 59.41 178 TRP A CA 1
ATOM 1363 C C . TRP A 1 178 ? 20.774 -2.887 0.959 1.00 59.41 178 TRP A C 1
ATOM 1365 O O . TRP A 1 178 ? 20.382 -2.081 1.796 1.00 59.41 178 TRP A O 1
ATOM 1375 N N . GLY A 1 179 ? 20.024 -3.243 -0.088 1.00 72.56 179 GLY A N 1
ATOM 1376 C CA . GLY A 1 179 ? 18.735 -2.608 -0.386 1.00 72.56 179 GLY A CA 1
ATOM 1377 C C . GLY A 1 179 ? 18.863 -1.122 -0.755 1.00 72.56 179 GLY A C 1
ATOM 1378 O O . GLY A 1 179 ? 19.957 -0.560 -0.851 1.00 72.56 179 GLY A O 1
ATOM 1379 N N . LEU A 1 180 ? 17.731 -0.475 -1.016 1.00 83.88 180 LEU A N 1
ATOM 1380 C CA . LEU A 1 180 ? 17.624 0.967 -1.223 1.00 83.88 180 LEU A CA 1
ATOM 1381 C C . LEU A 1 180 ? 16.814 1.587 -0.080 1.00 83.88 180 LEU A C 1
ATOM 1383 O O . LEU A 1 180 ? 15.881 0.950 0.400 1.00 83.88 180 LEU A O 1
ATOM 1387 N N . PRO A 1 181 ? 17.121 2.823 0.347 1.00 90.31 181 PRO A N 1
ATOM 1388 C CA . PRO A 1 181 ? 16.311 3.504 1.346 1.00 90.31 181 PRO A CA 1
ATOM 1389 C C . PRO A 1 181 ? 14.918 3.785 0.770 1.00 90.31 181 PRO A C 1
ATOM 1391 O O . PRO A 1 181 ? 14.784 4.487 -0.239 1.00 90.31 181 PRO A O 1
ATOM 1394 N N . LYS A 1 182 ? 13.893 3.207 1.397 1.00 93.50 182 LYS A N 1
ATOM 1395 C CA . LYS A 1 182 ? 12.479 3.325 1.032 1.00 93.50 182 LYS A CA 1
ATOM 1396 C C . LYS A 1 182 ? 11.616 3.593 2.259 1.00 93.50 182 LYS A C 1
ATOM 1398 O O . LYS A 1 182 ? 12.011 3.325 3.393 1.00 93.50 182 LYS A O 1
ATOM 1403 N N . THR A 1 183 ? 10.439 4.151 2.009 1.00 96.81 183 THR A N 1
ATOM 1404 C CA . THR A 1 183 ? 9.368 4.279 2.999 1.00 96.81 183 THR A CA 1
ATOM 1405 C C . THR A 1 183 ? 8.906 2.901 3.457 1.00 96.81 183 THR A C 1
ATOM 1407 O O . THR A 1 183 ? 9.068 1.921 2.732 1.00 96.81 183 THR A O 1
ATOM 1410 N N . TRP A 1 184 ? 8.281 2.811 4.624 1.00 98.25 184 TRP A N 1
ATOM 1411 C CA . TRP A 1 184 ? 7.605 1.592 5.057 1.00 98.25 184 TRP A CA 1
ATOM 1412 C C . TRP A 1 184 ? 6.245 1.926 5.652 1.00 98.25 184 TRP A C 1
ATOM 1414 O O . TRP A 1 184 ? 6.065 2.974 6.270 1.00 98.25 184 TRP A O 1
ATOM 1424 N N . LEU A 1 185 ? 5.302 1.013 5.462 1.00 98.69 185 LEU A N 1
ATOM 1425 C CA . LEU A 1 185 ? 4.036 0.985 6.164 1.00 98.69 185 LEU A CA 1
ATOM 1426 C C . LEU A 1 185 ? 4.267 0.387 7.551 1.00 98.69 185 LEU A C 1
ATOM 1428 O O . LEU A 1 185 ? 4.666 -0.773 7.671 1.00 98.69 185 LEU A O 1
ATOM 1432 N N . ASN A 1 186 ? 4.016 1.181 8.587 1.00 98.38 186 ASN A N 1
ATOM 1433 C CA . ASN A 1 186 ? 3.966 0.740 9.974 1.00 98.38 186 ASN A CA 1
ATOM 1434 C C . ASN A 1 186 ? 2.561 0.207 10.277 1.00 98.38 186 ASN A C 1
ATOM 1436 O O . ASN A 1 186 ? 1.641 0.985 10.536 1.00 98.38 186 ASN A O 1
ATOM 1440 N N . VAL A 1 187 ? 2.395 -1.110 10.205 1.00 98.62 187 VAL A N 1
ATOM 1441 C CA . VAL A 1 187 ? 1.108 -1.798 10.313 1.00 98.62 187 VAL A CA 1
ATOM 1442 C C . VAL A 1 187 ? 0.633 -1.795 11.763 1.00 98.62 187 VAL A C 1
ATOM 1444 O O . VAL A 1 187 ? 1.308 -2.280 12.671 1.00 98.62 187 VAL A O 1
ATOM 1447 N N . LYS A 1 188 ? -0.561 -1.249 11.980 1.00 98.50 188 LYS A N 1
ATOM 1448 C CA . LYS A 1 188 ? -1.228 -1.168 13.288 1.00 98.50 188 LYS A CA 1
ATOM 1449 C C . LYS A 1 188 ? -2.360 -2.179 13.416 1.00 98.50 188 LYS A C 1
ATOM 1451 O O . LYS A 1 188 ? -2.628 -2.657 14.521 1.00 98.50 188 LYS A O 1
ATOM 1456 N N . ARG A 1 189 ? -3.009 -2.488 12.292 1.00 98.56 189 ARG A N 1
ATOM 1457 C CA . ARG A 1 189 ? -4.150 -3.393 12.211 1.00 98.56 189 ARG A CA 1
ATOM 1458 C C . ARG A 1 189 ? -4.115 -4.197 10.927 1.00 98.56 189 ARG A C 1
ATOM 1460 O O . ARG A 1 189 ? -3.714 -3.691 9.884 1.00 98.56 189 ARG A O 1
ATOM 1467 N N . VAL A 1 190 ? -4.562 -5.441 11.014 1.00 98.75 190 VAL A N 1
ATOM 1468 C CA . VAL A 1 190 ? -4.828 -6.282 9.856 1.00 98.75 190 VAL A CA 1
ATOM 1469 C C . VAL A 1 190 ? -6.293 -6.680 9.857 1.00 98.75 190 VAL A C 1
ATOM 1471 O O . VAL A 1 190 ? -6.786 -7.221 10.846 1.00 98.75 190 VAL A O 1
ATOM 1474 N N . LEU A 1 191 ? -6.968 -6.413 8.745 1.00 98.69 191 LEU A N 1
ATOM 1475 C CA . LEU A 1 191 ? -8.287 -6.952 8.435 1.00 98.69 191 LEU A CA 1
ATOM 1476 C C . LEU A 1 191 ? -8.083 -8.098 7.449 1.00 98.69 191 LEU A C 1
ATOM 1478 O O . LEU A 1 191 ? -7.356 -7.933 6.467 1.00 98.69 191 LEU A O 1
ATOM 1482 N N . ARG A 1 192 ? -8.672 -9.264 7.694 1.00 98.44 192 ARG A N 1
ATOM 1483 C CA . ARG A 1 192 ? -8.633 -10.358 6.723 1.00 98.44 192 ARG A CA 1
ATOM 1484 C C . ARG A 1 192 ? -9.858 -11.255 6.800 1.00 98.44 192 ARG A C 1
ATOM 1486 O O . ARG A 1 192 ? -10.493 -11.395 7.843 1.00 98.44 192 ARG A O 1
ATOM 1493 N N . ARG A 1 193 ? -10.108 -11.960 5.701 1.00 98.44 193 ARG A N 1
ATOM 1494 C CA . ARG A 1 193 ? -11.000 -13.126 5.701 1.00 98.44 193 ARG A CA 1
ATOM 1495 C C . ARG A 1 193 ? -10.407 -14.253 6.552 1.00 98.44 193 ARG A C 1
ATOM 1497 O O . ARG A 1 193 ? -9.187 -14.368 6.651 1.00 98.44 193 ARG A O 1
ATOM 1504 N N . LYS A 1 194 ? -11.236 -15.155 7.086 1.00 97.44 194 LYS A N 1
ATOM 1505 C CA . LYS A 1 194 ? -10.787 -16.342 7.855 1.00 97.44 194 LYS A CA 1
ATOM 1506 C C . LYS A 1 194 ? -9.909 -17.297 7.049 1.00 97.44 194 LYS A C 1
ATOM 1508 O O . LYS A 1 194 ? -9.068 -18.001 7.601 1.00 97.44 194 LYS A O 1
ATOM 1513 N N . LYS A 1 195 ? -10.144 -17.373 5.738 1.00 96.69 195 LYS A N 1
ATOM 1514 C CA . LYS A 1 195 ? -9.380 -18.197 4.790 1.00 96.69 195 LYS A CA 1
ATOM 1515 C C . LYS A 1 195 ? -8.933 -17.322 3.621 1.00 96.69 195 LYS A C 1
ATOM 1517 O O . LYS A 1 195 ? -9.502 -17.446 2.538 1.00 96.69 195 LYS A O 1
ATOM 1522 N N . PRO A 1 196 ? -7.981 -16.406 3.855 1.00 97.31 196 PRO A N 1
ATOM 1523 C CA . PRO A 1 196 ? -7.640 -15.403 2.869 1.00 97.31 196 PRO A CA 1
ATOM 1524 C C . PRO A 1 196 ? -6.863 -16.028 1.710 1.00 97.31 196 PRO A C 1
ATOM 1526 O O . PRO A 1 196 ? -6.009 -16.897 1.907 1.00 97.31 196 PRO A O 1
ATOM 1529 N N . ILE A 1 197 ? -7.127 -15.549 0.500 1.00 96.50 197 ILE A N 1
ATOM 1530 C CA . ILE A 1 197 ? -6.343 -15.874 -0.689 1.00 96.50 197 ILE A CA 1
ATOM 1531 C C . ILE A 1 197 ? -5.202 -14.863 -0.803 1.00 96.50 197 ILE A C 1
ATOM 1533 O O . ILE A 1 197 ? -5.415 -13.670 -1.010 1.00 96.50 197 ILE A O 1
ATOM 1537 N N . PHE A 1 198 ? -3.968 -15.351 -0.693 1.00 96.19 198 PHE A N 1
ATOM 1538 C CA . PHE A 1 198 ? -2.783 -14.525 -0.884 1.00 96.19 198 PHE A CA 1
ATOM 1539 C C . PHE A 1 198 ? -2.479 -14.377 -2.379 1.00 96.19 198 PHE A C 1
ATOM 1541 O O . PHE A 1 198 ? -1.994 -15.314 -3.016 1.00 96.19 198 PHE A O 1
ATOM 1548 N N . LEU A 1 199 ? -2.777 -13.204 -2.944 1.00 93.56 199 LEU A N 1
ATOM 1549 C CA . LEU A 1 199 ? -2.468 -12.898 -4.338 1.00 93.56 199 LEU A CA 1
ATOM 1550 C C . LEU A 1 199 ? -1.015 -12.430 -4.469 1.00 93.56 199 LEU A C 1
ATOM 1552 O O . LEU A 1 199 ? -0.590 -11.471 -3.827 1.00 93.56 199 LEU A O 1
ATOM 1556 N N . ALA A 1 200 ? -0.271 -13.091 -5.347 1.00 92.50 200 ALA A N 1
ATOM 1557 C CA . ALA A 1 200 ? 1.115 -12.772 -5.638 1.00 92.50 200 ALA A CA 1
ATOM 1558 C C . ALA A 1 200 ? 1.364 -12.865 -7.142 1.00 92.50 200 ALA A C 1
ATOM 1560 O O . ALA A 1 200 ? 0.714 -13.631 -7.848 1.00 92.50 200 ALA A O 1
ATOM 1561 N N . THR A 1 201 ? 2.335 -12.095 -7.613 1.00 90.06 201 THR A N 1
ATOM 1562 C CA . THR A 1 201 ? 2.823 -12.140 -8.990 1.00 90.06 201 THR A CA 1
ATOM 1563 C C . THR A 1 201 ? 4.329 -12.337 -8.998 1.00 90.06 201 THR A C 1
ATOM 1565 O O . THR A 1 201 ? 5.037 -11.819 -8.126 1.00 90.06 201 THR A O 1
ATOM 1568 N N . THR A 1 202 ? 4.811 -13.094 -9.981 1.00 85.44 202 THR A N 1
ATOM 1569 C CA . THR A 1 202 ? 6.246 -13.234 -10.231 1.00 85.44 202 THR A CA 1
ATOM 1570 C C . THR A 1 202 ? 6.724 -12.152 -11.199 1.00 85.44 202 THR A C 1
ATOM 1572 O O . THR A 1 202 ? 6.044 -11.783 -12.156 1.00 85.44 202 THR A O 1
ATOM 1575 N N . VAL A 1 203 ? 7.915 -11.623 -10.941 1.00 86.44 203 VAL A N 1
ATOM 1576 C CA . VAL A 1 203 ? 8.555 -10.555 -11.724 1.00 86.44 203 VAL A CA 1
ATOM 1577 C C . VAL A 1 203 ? 9.934 -11.026 -12.158 1.00 86.44 203 VAL A C 1
ATOM 1579 O O . VAL A 1 203 ? 10.627 -11.662 -11.376 1.00 86.44 203 VAL A O 1
ATOM 1582 N N . GLY A 1 204 ? 10.337 -10.800 -13.403 1.00 88.38 204 GLY A N 1
ATOM 1583 C CA . GLY A 1 204 ? 11.577 -11.375 -13.921 1.00 88.38 204 GLY A CA 1
ATOM 1584 C C . GLY A 1 204 ? 11.676 -11.261 -15.432 1.00 88.38 204 GLY A C 1
ATOM 1585 O O . GLY A 1 204 ? 11.146 -10.319 -16.015 1.00 88.38 204 GLY A O 1
ATOM 1586 N N . LEU A 1 205 ? 12.371 -12.213 -16.065 1.00 89.62 205 LEU A N 1
ATOM 1587 C CA . LEU A 1 205 ? 12.525 -12.226 -17.520 1.00 89.62 205 LEU A CA 1
ATOM 1588 C C . LEU A 1 205 ? 11.154 -12.333 -18.216 1.00 89.62 205 LEU A C 1
ATOM 1590 O O . LEU A 1 205 ? 10.311 -13.120 -17.777 1.00 89.62 205 LEU A O 1
ATOM 1594 N N . PRO A 1 206 ? 10.922 -11.579 -19.305 1.00 86.81 206 PRO A N 1
ATOM 1595 C CA . PRO A 1 206 ? 9.703 -11.704 -20.093 1.00 86.81 206 PRO A CA 1
ATOM 1596 C C . PRO A 1 206 ? 9.603 -13.085 -20.762 1.00 86.81 206 PRO A C 1
ATOM 1598 O O . PRO A 1 206 ? 10.609 -13.645 -21.189 1.00 86.81 206 PRO A O 1
ATOM 1601 N N . VAL A 1 207 ? 8.411 -13.669 -20.917 1.00 89.69 207 VAL A N 1
ATOM 1602 C CA . VAL A 1 207 ? 7.074 -13.135 -20.583 1.00 89.69 207 VAL A CA 1
ATOM 1603 C C . VAL A 1 207 ? 6.564 -13.747 -19.272 1.00 89.69 207 VAL A C 1
ATOM 1605 O O . VAL A 1 207 ? 6.713 -14.940 -19.037 1.00 89.69 207 VAL A O 1
ATOM 1608 N N . GLY A 1 208 ? 5.922 -12.926 -18.441 1.00 88.00 208 GLY A N 1
ATOM 1609 C CA . GLY A 1 208 ? 5.343 -13.307 -17.149 1.00 88.00 208 GLY A CA 1
ATOM 1610 C C . GLY A 1 208 ? 4.181 -12.387 -16.777 1.00 88.00 208 GLY A C 1
ATOM 1611 O O . GLY A 1 208 ? 3.876 -11.459 -17.527 1.00 88.00 208 GLY A O 1
ATOM 1612 N N . ASP A 1 209 ? 3.564 -12.615 -15.623 1.00 88.62 209 ASP A N 1
ATOM 1613 C CA . ASP A 1 209 ? 2.343 -11.938 -15.161 1.00 88.62 209 ASP A CA 1
ATOM 1614 C C . ASP A 1 209 ? 2.375 -10.406 -15.327 1.00 88.62 209 ASP A C 1
ATOM 1616 O O . ASP A 1 209 ? 1.473 -9.817 -15.925 1.00 88.62 209 ASP A O 1
ATOM 1620 N N . ILE A 1 210 ? 3.450 -9.755 -14.862 1.00 88.19 210 ILE A N 1
ATOM 1621 C CA . ILE A 1 210 ? 3.601 -8.295 -14.942 1.00 88.19 210 ILE A CA 1
ATOM 1622 C C . ILE A 1 210 ? 3.595 -7.784 -16.387 1.00 88.19 210 ILE A C 1
ATOM 1624 O O . ILE A 1 210 ? 3.038 -6.726 -16.668 1.00 88.19 210 ILE A O 1
ATOM 1628 N N . HIS A 1 211 ? 4.164 -8.549 -17.320 1.00 89.75 211 HIS A N 1
ATOM 1629 C CA . HIS A 1 211 ? 4.209 -8.193 -18.736 1.00 89.75 211 HIS A CA 1
ATOM 1630 C C . HIS A 1 211 ? 2.816 -8.262 -19.354 1.00 89.75 211 HIS A C 1
ATOM 1632 O O . HIS A 1 211 ? 2.461 -7.400 -20.153 1.00 89.75 211 HIS A O 1
ATOM 1638 N N . MET A 1 212 ? 2.007 -9.245 -18.947 1.00 90.19 212 MET A N 1
ATOM 1639 C CA . MET A 1 212 ? 0.621 -9.368 -19.394 1.00 90.19 212 MET A CA 1
ATOM 1640 C C . MET A 1 212 ? -0.232 -8.209 -18.875 1.00 90.19 212 MET A C 1
ATOM 1642 O O . MET A 1 212 ? -0.930 -7.573 -19.663 1.00 90.19 212 MET A O 1
ATOM 1646 N N . VAL A 1 213 ? -0.1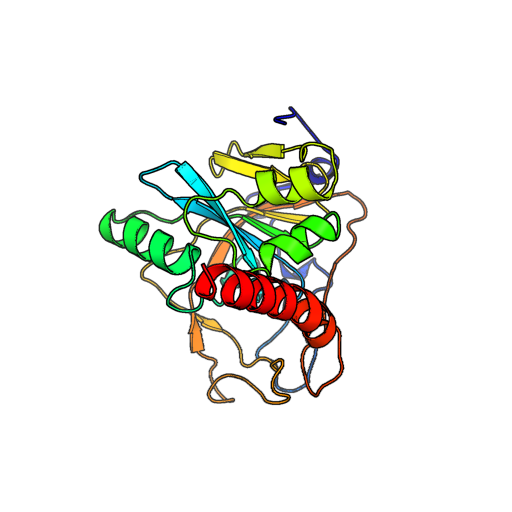12 -7.858 -17.592 1.00 89.38 213 VAL A N 1
ATOM 1647 C CA . VAL A 1 213 ? -0.814 -6.700 -17.009 1.00 89.38 213 VAL A CA 1
ATOM 1648 C C . VAL A 1 213 ? -0.394 -5.399 -17.699 1.00 89.38 213 VAL A C 1
ATOM 1650 O O . VAL A 1 213 ? -1.237 -4.633 -18.163 1.00 89.38 213 VAL A O 1
ATOM 1653 N N . GLN A 1 214 ? 0.914 -5.168 -17.850 1.00 86.75 214 GLN A N 1
ATOM 1654 C CA . GLN A 1 214 ? 1.430 -3.971 -18.515 1.00 86.75 214 GLN A CA 1
ATOM 1655 C C . GLN A 1 214 ? 1.054 -3.908 -19.995 1.00 86.75 214 GLN A C 1
ATOM 1657 O O . GLN A 1 214 ? 0.814 -2.811 -20.496 1.00 86.75 214 GLN A O 1
ATOM 1662 N N . SER A 1 215 ? 0.968 -5.047 -20.690 1.00 89.81 215 SER A N 1
ATOM 1663 C CA . SER A 1 215 ? 0.553 -5.077 -22.096 1.00 89.81 215 SER A CA 1
ATOM 1664 C C . SER A 1 215 ? -0.839 -4.486 -22.294 1.00 89.81 215 SER A C 1
ATOM 1666 O O . SER A 1 215 ? -1.077 -3.833 -23.306 1.00 89.81 215 SER A O 1
ATOM 1668 N N . LEU A 1 216 ? -1.728 -4.637 -21.311 1.00 86.94 216 LEU A N 1
ATOM 1669 C CA . LEU A 1 216 ? -3.061 -4.054 -21.353 1.00 86.94 216 LEU A CA 1
ATOM 1670 C C . LEU A 1 216 ? -3.033 -2.597 -20.873 1.00 86.94 216 LEU A C 1
ATOM 1672 O O . LEU A 1 216 ? -3.396 -1.702 -21.636 1.00 86.94 216 LEU A O 1
ATOM 1676 N N . ASN A 1 217 ? -2.520 -2.344 -19.663 1.00 87.69 217 ASN A N 1
ATOM 1677 C CA . ASN A 1 217 ? -2.537 -1.010 -19.048 1.00 87.69 217 ASN A CA 1
ATOM 1678 C C . ASN A 1 217 ? -1.789 0.024 -19.891 1.00 87.69 217 ASN A C 1
ATOM 1680 O O . ASN A 1 217 ? -2.265 1.135 -20.105 1.00 87.69 217 ASN A O 1
ATOM 1684 N N . ARG A 1 218 ? -0.592 -0.327 -20.376 1.00 84.38 218 ARG A N 1
ATOM 1685 C CA . ARG A 1 218 ? 0.268 0.618 -21.091 1.00 84.38 218 ARG A CA 1
ATOM 1686 C C . ARG A 1 218 ? -0.226 0.862 -22.509 1.00 84.38 218 ARG A C 1
ATOM 1688 O O . ARG A 1 218 ? -0.199 2.005 -22.953 1.00 84.38 218 ARG A O 1
ATOM 1695 N N . THR A 1 219 ? -0.665 -0.182 -23.209 1.00 88.44 219 THR A N 1
ATOM 1696 C CA . THR A 1 219 ? -1.104 -0.061 -24.606 1.00 88.44 219 THR A CA 1
ATOM 1697 C C . THR A 1 219 ? -2.406 0.721 -24.709 1.00 88.44 219 THR A C 1
ATOM 1699 O O . THR A 1 219 ? -2.517 1.570 -25.586 1.00 88.44 219 THR A O 1
ATOM 1702 N N . ALA A 1 220 ? -3.353 0.502 -23.790 1.00 86.25 220 ALA A N 1
ATOM 1703 C CA . ALA A 1 220 ? -4.605 1.252 -23.764 1.00 86.25 220 ALA A CA 1
ATOM 1704 C C . ALA A 1 220 ? -4.361 2.754 -23.543 1.00 86.25 220 ALA A C 1
ATOM 1706 O O . ALA A 1 220 ? -4.843 3.567 -24.326 1.00 86.25 220 ALA A O 1
ATOM 1707 N N . THR A 1 221 ? -3.549 3.131 -22.546 1.00 83.12 221 THR A N 1
ATOM 1708 C CA . THR A 1 221 ? -3.216 4.546 -22.308 1.00 83.12 221 THR A CA 1
ATOM 1709 C C . THR A 1 221 ? -2.460 5.161 -23.485 1.00 83.12 221 THR A C 1
ATOM 1711 O O . THR A 1 221 ? -2.815 6.246 -23.926 1.00 83.12 221 THR A O 1
ATOM 1714 N N . LEU A 1 222 ? -1.471 4.456 -24.051 1.00 87.56 222 LEU A N 1
ATOM 1715 C CA . LEU A 1 222 ? -0.741 4.942 -25.228 1.00 87.56 222 LEU A CA 1
ATOM 1716 C C . LEU A 1 222 ? -1.664 5.161 -26.431 1.00 87.56 222 LEU A C 1
ATOM 1718 O O . LEU A 1 222 ? -1.494 6.132 -27.161 1.00 87.56 222 LEU A O 1
ATOM 1722 N N . TRP A 1 223 ? -2.630 4.267 -26.646 1.00 89.25 223 TRP A N 1
ATOM 1723 C CA . TRP A 1 223 ? -3.617 4.424 -27.709 1.00 89.25 223 TRP A CA 1
ATOM 1724 C C . TRP A 1 223 ? -4.493 5.661 -27.484 1.00 89.25 223 TRP A C 1
ATOM 1726 O O . TRP A 1 223 ? -4.659 6.461 -28.401 1.00 89.25 223 TRP A O 1
ATOM 1736 N N . THR A 1 224 ? -4.992 5.861 -26.261 1.00 86.81 224 THR A N 1
ATOM 1737 C CA . THR A 1 224 ? -5.766 7.057 -25.894 1.00 86.81 224 THR A CA 1
ATOM 1738 C C . THR A 1 224 ? -4.966 8.340 -26.105 1.00 86.81 224 THR A C 1
ATOM 1740 O O . THR A 1 224 ? -5.493 9.290 -26.683 1.00 86.81 224 THR A O 1
ATOM 1743 N N . ASP A 1 225 ? -3.694 8.368 -25.700 1.00 86.75 225 ASP A N 1
ATOM 1744 C CA . ASP A 1 225 ? -2.814 9.520 -25.919 1.00 86.75 225 ASP A CA 1
ATOM 1745 C C . ASP A 1 225 ? -2.663 9.810 -27.421 1.00 86.75 225 ASP A C 1
ATOM 1747 O O . ASP A 1 225 ? -2.815 10.950 -27.856 1.00 86.75 225 ASP A O 1
ATOM 1751 N N . LEU A 1 226 ? -2.423 8.775 -28.236 1.00 90.81 226 LEU A N 1
ATOM 1752 C CA . LEU A 1 226 ? -2.289 8.905 -29.690 1.00 90.81 226 LEU A CA 1
ATOM 1753 C C . LEU A 1 226 ? -3.563 9.424 -30.363 1.00 90.81 226 LEU A C 1
ATOM 1755 O O . LEU A 1 226 ? -3.461 10.228 -31.287 1.00 90.81 226 LEU A O 1
ATOM 1759 N N . GLU A 1 227 ? -4.741 8.974 -29.933 1.00 92.06 227 GLU A N 1
ATOM 1760 C CA . GLU A 1 227 ? -6.015 9.483 -30.452 1.00 92.06 227 GLU A CA 1
ATOM 1761 C C . GLU A 1 227 ? -6.274 10.925 -29.997 1.00 92.06 227 GLU A C 1
ATOM 1763 O O . GLU A 1 227 ? -6.706 11.749 -30.798 1.00 92.06 227 GLU A O 1
ATOM 1768 N N . THR A 1 228 ? -5.931 11.270 -28.754 1.00 87.38 228 THR A N 1
ATOM 1769 C CA . THR A 1 228 ? -6.135 12.625 -28.214 1.00 87.38 228 THR A CA 1
ATOM 1770 C C . THR A 1 228 ? -5.187 13.648 -28.843 1.00 87.38 228 THR A C 1
ATOM 1772 O O . THR A 1 228 ? -5.592 14.771 -29.113 1.00 87.38 228 THR A O 1
ATOM 1775 N N . PHE A 1 229 ? -3.935 13.282 -29.144 1.00 84.12 229 PHE A N 1
ATOM 1776 C CA . PHE A 1 229 ? -2.990 14.179 -29.829 1.00 84.12 229 PHE A CA 1
ATOM 1777 C C . PHE A 1 229 ? -3.355 14.475 -31.291 1.00 84.12 229 PHE A C 1
ATOM 1779 O O . PHE A 1 229 ? -2.771 15.378 -31.891 1.00 84.12 229 PHE A O 1
ATOM 1786 N N . ARG A 1 230 ? -4.264 13.702 -31.900 1.00 72.25 230 ARG A N 1
ATOM 1787 C CA . ARG A 1 230 ? -4.724 13.939 -33.279 1.00 72.25 230 ARG A CA 1
ATOM 1788 C C . ARG A 1 230 ? -5.772 15.046 -33.383 1.00 72.25 230 ARG A C 1
ATOM 1790 O O . ARG A 1 230 ? -5.991 15.532 -34.492 1.00 72.25 230 ARG A O 1
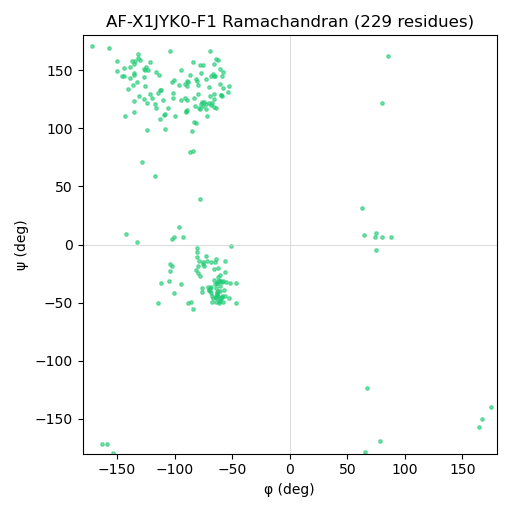ATOM 1797 N N . THR A 1 231 ? -6.426 15.393 -32.278 1.00 53.31 231 THR A N 1
ATOM 1798 C CA . THR A 1 231 ? -7.480 16.416 -32.195 1.00 53.31 231 THR A CA 1
ATOM 1799 C C . THR A 1 231 ? -6.951 17.713 -31.616 1.00 53.31 231 THR A C 1
ATOM 1801 O O . THR A 1 231 ? -7.353 18.778 -32.132 1.00 53.31 231 THR A O 1
#

pLDDT: mean 93.63, std 7.27, range [53.31, 98.81]

Solvent-accessible surface area (backbone atoms only — not comparable to full-atom values): 12319 Å² total; per-residue (Å²): 77,85,44,95,71,42,60,16,61,70,35,76,37,50,69,87,71,46,46,58,78,79,50,92,45,50,57,90,51,95,74,34,56,48,32,37,61,18,61,44,22,31,36,39,37,55,33,92,86,79,65,45,47,42,47,42,54,38,47,20,34,51,76,49,48,44,31,34,29,32,55,75,52,86,90,37,71,68,38,58,36,35,55,51,27,42,75,70,75,39,70,37,47,33,34,39,37,28,22,55,61,66,59,57,61,54,53,21,64,34,92,70,62,86,92,53,46,52,60,58,54,42,13,63,77,69,74,49,71,52,52,22,28,70,38,90,86,57,65,46,81,38,61,22,67,25,19,30,35,40,32,29,32,27,49,59,78,63,62,44,70,36,43,18,42,56,27,73,86,48,44,66,42,60,63,80,84,64,25,40,81,26,37,35,37,44,48,50,36,35,33,18,31,90,79,53,58,85,39,71,54,64,54,29,60,84,85,44,60,58,54,58,54,43,56,50,42,50,48,54,52,51,49,52,51,58,59,57,74,74,109

Nearest PDB structures (foldseek):
  7pda-assembly1_A  TM=9.647E-01  e=1.360E-23  Mycolicibacterium fortuitum
  7abo-assembly2_D  TM=9.687E-01  e=3.383E-23  Pseudomonas aeruginosa
  4ip2-assembly2_C  TM=9.591E-01  e=1.744E-22  Pseudomonas aeruginosa PAO1
  6da6-assembly1_C  TM=8.679E-01  e=3.077E-18  Streptomyces griseochromogenes
  6da6-assembly1_B  TM=8.643E-01  e=1.251E-16  Streptomyces griseochromogenes

InterPro domains:
  IPR002830 UbiD decarboxylyase family [PTHR30108] (2-211)
  IPR048304 3-octaprenyl-4-hydroxybenzoate carboxy-lyase-like, Rift-related domain [PF01977] (3-206)

Secondary structure (DSSP, 8-state):
-B-S--GGGSEEEEGGG--GGGS-----STTSSS-EEESSEEEEEE-TTT--EEEEE--EEEEETTEEEE-PPTTSHHHHHHHHHHHHT--EEEEEEES--HHHHHHHTS-PPTT--HHHHHHHHHTSPPPEEE-TTT--EEETT-SEEEEEEE-SS--EEE---B-TTSSB-S-TTT-EEEEEEEEEEEEE-SS--------SSSSSHHHHHHHHHHHHHHHHHHHHTT-

Organism: NCBI:txid412755

Foldseek 3Di:
DEDAAFQLQQDKAFDPRQFPVVDPFDPQDPLKPAGKLAPLKWKWFAQPPPRQIATARWTWHCPGGFKTFTDDDPPDPVLVSLVVCVVVVHWTKMKMFFAFPPLSSLLNHAPDDPSDHSQVVSCVVVVHGFYWYQDPARRTTHGRGTAKMFTATKNSPAWAFHIQDAAQCQDTPDDSPTHDTGIIGRGGMMGHRPDGDGDHFDHHYPDGDVNVSCVVRVVVVVVVVVVVVVD

Sequence (231 aa):
VEVKDGPVMEEVIEGEKVNLFDFPAPQFYPQDGGRFIGTAAFLITQDPETGWTNLGTYRMQILDEKSAGVQIIKGKHADFMLEKYKKMGKMMPAAAVVGCDPVNFFVSSTLISAETDEYDVIGALRGEPVEIIKSDLTGLKLPANAEIILEGEIDPVNLRPEGPLGEYTGYYSGKAKWGLPKTWLNVKRVLRRKKPIFLATTVGLPVGDIHMVQSLNRTATLWTDLETFRT